Protein AF-A0AA36NJI7-F1 (afdb_monomer)

Organism: NCBI:txid2562239

pLDDT: mean 79.52, std 22.09, range [22.22, 98.19]

Radius of gyration: 30.0 Å; Cα contacts (8 Å, |Δi|>4): 253; chains: 1; bounding box: 100×66×90 Å

Nearest PDB structures (foldseek):
  9dze-assembly1_S  TM=1.677E-01  e=3.297E+00  synthetic construct

Structure (mmCIF, N/CA/C/O backbone):
data_AF-A0AA36NJI7-F1
#
_entry.id   AF-A0AA36NJI7-F1
#
loop_
_atom_site.group_PDB
_atom_site.id
_atom_site.type_symbol
_atom_site.label_atom_id
_atom_site.label_alt_id
_atom_site.label_comp_id
_atom_site.label_asym_id
_atom_site.label_entity_id
_atom_site.label_seq_id
_atom_site.pdbx_PDB_ins_code
_atom_site.Cartn_x
_atom_site.Cartn_y
_atom_site.Cartn_z
_atom_site.occupancy
_atom_site.B_iso_or_equiv
_atom_site.auth_seq_id
_atom_site.auth_comp_id
_atom_site.auth_asym_id
_atom_site.auth_atom_id
_atom_site.pdbx_PDB_model_num
ATOM 1 N N . MET A 1 1 ? 51.406 28.006 15.438 1.00 31.41 1 MET A N 1
ATOM 2 C CA . MET A 1 1 ? 51.432 27.049 14.314 1.00 31.41 1 MET A CA 1
ATOM 3 C C . MET A 1 1 ? 49.976 26.749 13.996 1.00 31.41 1 MET A C 1
ATOM 5 O O . MET A 1 1 ? 49.394 25.899 14.639 1.00 31.41 1 MET A O 1
ATOM 9 N N . ALA A 1 2 ? 49.239 27.650 13.351 1.00 23.56 2 ALA A N 1
ATOM 10 C CA . ALA A 1 2 ? 49.427 28.151 11.990 1.00 23.56 2 ALA A CA 1
ATOM 11 C C . ALA A 1 2 ? 49.353 27.015 10.960 1.00 23.56 2 ALA A C 1
ATOM 13 O O . ALA A 1 2 ? 50.202 26.130 10.982 1.00 23.56 2 ALA A O 1
ATOM 14 N N . HIS A 1 3 ? 48.376 27.173 10.066 1.00 25.41 3 HIS A N 1
ATOM 15 C CA . HIS A 1 3 ? 48.171 26.514 8.781 1.00 25.41 3 HIS A CA 1
ATOM 16 C C . HIS A 1 3 ? 47.470 25.145 8.730 1.00 25.41 3 HIS A C 1
ATOM 18 O O . HIS A 1 3 ? 47.933 24.148 9.268 1.00 25.41 3 HIS A O 1
ATOM 24 N N . ASP A 1 4 ? 46.406 25.162 7.920 1.00 29.98 4 ASP A N 1
ATOM 25 C CA . ASP A 1 4 ? 46.051 24.149 6.920 1.00 29.98 4 ASP A CA 1
ATOM 26 C C . ASP A 1 4 ? 45.056 23.039 7.281 1.00 29.98 4 ASP A C 1
ATOM 28 O O . ASP A 1 4 ? 45.405 21.875 7.431 1.00 29.98 4 ASP A O 1
ATOM 32 N N . MET A 1 5 ? 43.768 23.399 7.280 1.00 25.72 5 MET A N 1
ATOM 33 C CA . MET A 1 5 ? 42.666 22.499 6.894 1.00 25.72 5 MET A CA 1
ATOM 34 C C . MET A 1 5 ? 41.644 23.257 6.019 1.00 25.72 5 MET A C 1
ATOM 36 O O . MET A 1 5 ? 40.441 23.046 6.116 1.00 25.72 5 MET A O 1
ATOM 40 N N . ASP A 1 6 ? 42.133 24.161 5.160 1.00 27.50 6 ASP A N 1
ATOM 41 C CA . ASP A 1 6 ? 41.323 24.964 4.223 1.00 27.50 6 ASP A CA 1
ATOM 42 C C . ASP A 1 6 ? 41.453 24.451 2.771 1.00 27.50 6 ASP A C 1
ATOM 44 O O . ASP A 1 6 ? 41.375 25.191 1.792 1.00 27.50 6 ASP A O 1
ATOM 48 N N . SER A 1 7 ? 41.693 23.145 2.613 1.00 31.86 7 SER A N 1
ATOM 49 C CA . SER A 1 7 ? 41.963 22.527 1.313 1.00 31.86 7 SER A CA 1
ATOM 50 C C . SER A 1 7 ? 41.387 21.115 1.227 1.00 31.86 7 SER A C 1
ATOM 52 O O . SER A 1 7 ? 42.118 20.133 1.291 1.00 31.86 7 SER A O 1
ATOM 54 N N . LEU A 1 8 ? 40.056 21.002 1.117 1.00 25.23 8 LEU A N 1
ATOM 55 C CA . LEU A 1 8 ? 39.406 19.782 0.597 1.00 25.23 8 LEU A CA 1
ATOM 56 C C . LEU A 1 8 ? 37.961 19.973 0.098 1.00 25.23 8 LEU A C 1
ATOM 58 O O . LEU A 1 8 ? 37.198 19.018 0.010 1.00 25.23 8 LEU A O 1
ATOM 62 N N . MET A 1 9 ? 37.580 21.197 -0.285 1.00 26.38 9 MET A N 1
ATOM 63 C CA . MET A 1 9 ? 36.267 21.493 -0.883 1.00 26.38 9 MET A CA 1
ATOM 64 C C . MET A 1 9 ? 36.414 22.441 -2.084 1.00 26.38 9 MET A C 1
ATOM 66 O O . MET A 1 9 ? 36.103 23.625 -2.000 1.00 26.38 9 MET A O 1
ATOM 70 N N . LYS A 1 10 ? 36.952 21.915 -3.191 1.00 26.03 10 LYS A N 1
ATOM 71 C CA . LYS A 1 10 ? 36.957 22.446 -4.577 1.00 26.03 10 LYS A CA 1
ATOM 72 C C . LYS A 1 10 ? 37.533 21.296 -5.420 1.00 26.03 10 LYS A C 1
ATOM 74 O O . LYS A 1 10 ? 38.710 21.001 -5.288 1.00 26.03 10 LYS A O 1
ATOM 79 N N . SER A 1 11 ? 36.816 20.546 -6.253 1.00 25.45 11 SER A N 1
ATOM 80 C CA . SER A 1 11 ? 35.931 20.935 -7.362 1.00 25.45 11 SER A CA 1
ATOM 81 C C . SER A 1 11 ? 35.133 19.674 -7.836 1.00 25.45 11 SER A C 1
ATOM 83 O O . SER A 1 11 ? 35.032 18.732 -7.058 1.00 25.45 11 SER A O 1
ATOM 85 N N . PRO A 1 12 ? 34.534 19.593 -9.044 1.00 29.73 12 PRO A N 1
ATOM 86 C CA . PRO A 1 12 ? 33.097 19.762 -9.250 1.00 29.73 12 PRO A CA 1
ATOM 87 C C . PRO A 1 12 ? 32.407 18.567 -9.951 1.00 29.73 12 PRO A C 1
ATOM 89 O O . PRO A 1 12 ? 33.035 17.771 -10.636 1.00 29.73 12 PRO A O 1
ATOM 92 N N . GLY A 1 13 ? 31.075 18.554 -9.896 1.00 28.52 13 GLY A N 1
ATOM 93 C CA . GLY A 1 13 ? 30.252 18.043 -10.995 1.00 28.52 13 GLY A CA 1
ATOM 94 C C . GLY A 1 13 ? 29.982 16.541 -11.022 1.00 28.52 13 GLY A C 1
ATOM 95 O O . GLY A 1 13 ? 30.693 15.790 -11.673 1.00 28.52 13 GLY A O 1
ATOM 96 N N . LEU A 1 14 ? 28.844 16.145 -10.457 1.00 22.22 14 LEU A N 1
ATOM 97 C CA . LEU A 1 14 ? 27.982 15.132 -11.065 1.00 22.22 14 LEU A CA 1
ATOM 98 C C . LEU A 1 14 ? 26.569 15.343 -10.519 1.00 22.22 14 LEU A C 1
ATOM 100 O O . LEU A 1 14 ? 26.192 14.857 -9.458 1.00 22.22 14 LEU A O 1
ATOM 104 N N . THR A 1 15 ? 25.802 16.176 -11.219 1.00 26.05 15 THR A N 1
ATOM 105 C CA . THR A 1 15 ? 24.349 16.226 -11.065 1.00 26.05 15 THR A CA 1
ATOM 106 C C . THR A 1 15 ? 23.778 14.973 -11.715 1.00 26.05 15 THR A C 1
ATOM 108 O O . THR A 1 15 ? 23.329 15.024 -12.860 1.00 26.05 15 THR A O 1
ATOM 111 N N . ASP A 1 16 ? 23.806 13.853 -11.001 1.00 24.25 16 ASP A N 1
ATOM 112 C CA . ASP A 1 16 ? 22.863 12.782 -11.279 1.00 24.25 16 ASP A CA 1
ATOM 113 C C . ASP A 1 16 ? 21.522 13.211 -10.693 1.00 24.25 16 ASP A C 1
ATOM 115 O O . ASP A 1 16 ? 21.298 13.249 -9.484 1.00 24.25 16 ASP A O 1
ATOM 119 N N . LEU A 1 17 ? 20.645 13.634 -11.603 1.00 24.45 17 LEU A N 1
ATOM 120 C CA . LEU A 1 17 ? 19.210 13.707 -11.391 1.00 24.45 17 LEU A CA 1
ATOM 121 C C . LEU A 1 17 ? 18.738 12.304 -11.002 1.00 24.45 17 LEU A C 1
ATOM 123 O O . LEU A 1 17 ? 18.356 11.505 -11.856 1.00 24.45 17 LEU A O 1
ATOM 127 N N . GLU A 1 18 ? 18.780 12.019 -9.704 1.00 23.47 18 GLU A N 1
ATOM 128 C CA . GLU A 1 18 ? 18.154 10.857 -9.091 1.00 23.47 18 GLU A CA 1
ATOM 129 C C . GLU A 1 18 ? 16.632 11.017 -9.239 1.00 23.47 18 GLU A C 1
ATOM 131 O O . GLU A 1 18 ? 15.916 11.585 -8.412 1.00 23.47 18 GLU A O 1
ATOM 136 N N . LEU A 1 19 ? 16.138 10.605 -10.405 1.00 24.23 19 LEU A N 1
ATOM 137 C CA . LEU A 1 19 ? 14.724 10.462 -10.693 1.00 24.23 19 LEU A CA 1
ATOM 138 C C . LEU A 1 19 ? 14.222 9.269 -9.884 1.00 24.23 19 LEU A C 1
ATOM 140 O O . LEU A 1 19 ? 14.339 8.125 -10.320 1.00 24.23 19 LEU A O 1
ATOM 144 N N . SER A 1 20 ? 13.626 9.551 -8.723 1.00 25.69 20 SER A N 1
ATOM 145 C CA . SER A 1 20 ? 12.708 8.611 -8.071 1.00 25.69 20 SER A CA 1
ATOM 146 C C . SER A 1 20 ? 11.746 8.065 -9.138 1.00 25.69 20 SER A C 1
ATOM 148 O O . SER A 1 20 ? 11.206 8.871 -9.910 1.00 25.69 20 SER A O 1
ATOM 150 N N . PRO A 1 21 ? 11.548 6.737 -9.253 1.00 27.42 21 PRO A N 1
ATOM 151 C CA . PRO A 1 21 ? 10.733 6.173 -10.317 1.00 27.42 21 PRO A CA 1
ATOM 152 C C . PRO A 1 21 ? 9.313 6.746 -10.205 1.00 27.42 21 PRO A C 1
ATOM 154 O O . PRO A 1 21 ? 8.655 6.546 -9.182 1.00 27.42 21 PRO A O 1
ATOM 157 N N . PRO A 1 22 ? 8.822 7.489 -11.213 1.00 32.19 22 PRO A N 1
ATOM 158 C CA . PRO A 1 22 ? 7.477 8.028 -11.163 1.00 32.19 22 PRO A CA 1
ATOM 159 C C . PRO A 1 22 ? 6.495 6.858 -11.154 1.00 32.19 22 PRO A C 1
ATOM 161 O O . PRO A 1 22 ? 6.602 5.938 -11.970 1.00 32.19 22 PRO A O 1
ATOM 164 N N . THR A 1 23 ? 5.544 6.910 -10.223 1.00 48.56 23 THR A N 1
ATOM 165 C CA . THR A 1 23 ? 4.398 6.008 -10.128 1.00 48.56 23 THR A CA 1
ATOM 166 C C . THR A 1 23 ? 3.838 5.779 -11.533 1.00 48.56 23 THR A C 1
ATOM 168 O O . THR A 1 23 ? 3.562 6.756 -12.223 1.00 48.56 23 THR A O 1
ATOM 171 N N . LEU A 1 24 ? 3.751 4.535 -12.018 1.00 49.56 24 LEU A N 1
ATOM 172 C CA . LEU A 1 24 ? 3.490 4.257 -13.444 1.00 49.56 24 LEU A CA 1
ATOM 173 C C . LEU A 1 24 ? 2.190 4.902 -13.949 1.00 49.56 24 LEU A C 1
ATOM 175 O O . LEU A 1 24 ? 2.152 5.367 -15.082 1.00 49.56 24 LEU A O 1
ATOM 179 N N . LEU A 1 25 ? 1.165 5.037 -13.100 1.00 51.81 25 LEU A N 1
ATOM 180 C CA . LEU A 1 25 ? -0.048 5.788 -13.442 1.00 51.81 25 LEU A CA 1
ATOM 181 C C . LEU A 1 25 ? 0.218 7.294 -13.608 1.00 51.81 25 LEU A C 1
ATOM 183 O O . LEU A 1 25 ? -0.287 7.910 -14.540 1.00 51.81 25 LEU A O 1
ATOM 187 N N . ALA A 1 26 ? 1.083 7.893 -12.789 1.00 47.88 26 ALA A N 1
ATOM 188 C CA . ALA A 1 26 ? 1.493 9.292 -12.933 1.00 47.88 26 ALA A CA 1
ATOM 189 C C . ALA A 1 26 ? 2.511 9.518 -14.072 1.00 47.88 26 ALA A C 1
ATOM 191 O O . ALA A 1 26 ? 2.515 10.583 -14.689 1.00 47.88 26 ALA A O 1
ATOM 192 N N . SER A 1 27 ? 3.362 8.530 -14.379 1.00 47.31 27 SER A N 1
ATOM 193 C CA . SER A 1 27 ? 4.351 8.594 -15.468 1.00 47.31 27 SER A CA 1
ATOM 194 C C . SER A 1 27 ? 3.730 8.437 -16.857 1.00 47.31 27 SER A C 1
ATOM 196 O O . SER A 1 27 ? 4.340 8.826 -17.854 1.00 47.31 27 SER A O 1
ATOM 198 N N . LEU A 1 28 ? 2.496 7.930 -16.913 1.00 45.25 28 LEU A N 1
ATOM 199 C CA . LEU A 1 28 ? 1.668 7.894 -18.109 1.00 45.25 28 LEU A CA 1
ATOM 200 C C . LEU A 1 28 ? 1.184 9.289 -18.536 1.00 45.25 28 LEU A C 1
ATOM 202 O O . LEU A 1 28 ? 0.783 9.430 -19.686 1.00 45.25 28 LEU A O 1
ATOM 206 N N . SER A 1 29 ? 1.222 10.319 -17.683 1.00 42.16 29 SER A N 1
ATOM 207 C CA . SER A 1 29 ? 0.813 11.673 -18.080 1.00 42.16 29 SER A CA 1
ATOM 208 C C . SER A 1 29 ? 1.832 12.291 -19.056 1.00 42.16 29 SER A C 1
ATOM 210 O O . SER A 1 29 ? 3.028 12.340 -18.735 1.00 42.16 29 SER A O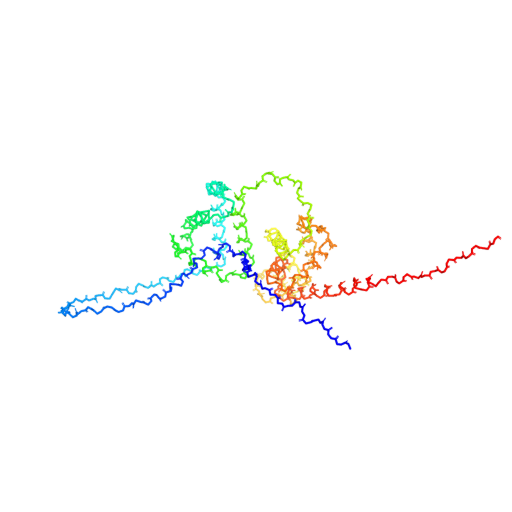 1
ATOM 212 N N . PRO A 1 30 ? 1.421 12.774 -20.247 1.00 39.28 30 PRO A N 1
ATOM 213 C CA . PRO A 1 30 ? 2.341 13.449 -21.149 1.00 39.28 30 PRO A CA 1
ATOM 214 C C . PRO A 1 30 ? 2.888 14.700 -20.459 1.00 39.28 30 PRO A C 1
ATOM 216 O O . PRO A 1 30 ? 2.147 15.610 -20.087 1.00 39.28 30 PRO A O 1
ATOM 219 N N . LYS A 1 31 ? 4.216 14.763 -20.287 1.00 41.84 31 LYS A N 1
ATOM 220 C CA . LYS A 1 31 ? 4.895 15.987 -19.851 1.00 41.84 31 LYS A CA 1
ATOM 221 C C . LYS A 1 31 ? 4.532 17.076 -20.850 1.00 41.84 31 LYS A C 1
ATOM 223 O O . LYS A 1 31 ? 5.016 17.051 -21.980 1.00 41.84 31 LYS A O 1
ATOM 228 N N . SER A 1 32 ? 3.660 17.993 -20.434 1.00 41.59 32 SER A N 1
ATOM 229 C CA . SER A 1 32 ? 3.206 19.109 -21.252 1.00 41.59 32 SER A CA 1
ATOM 230 C C . SER A 1 32 ? 4.438 19.826 -21.804 1.00 41.59 32 SER A C 1
ATOM 232 O O . SER A 1 32 ? 5.229 20.416 -21.062 1.00 41.59 32 SER A O 1
ATOM 234 N N . SER A 1 33 ? 4.672 19.655 -23.106 1.00 36.94 33 SER A N 1
ATOM 235 C CA . SER A 1 33 ? 5.799 20.249 -23.807 1.00 36.94 33 SER A CA 1
ATOM 236 C C . SER A 1 33 ? 5.590 21.756 -23.757 1.00 36.94 33 SER A C 1
ATOM 238 O O . SER A 1 33 ? 4.755 22.296 -24.483 1.00 36.94 33 SER A O 1
ATOM 240 N N . LYS A 1 34 ? 6.311 22.441 -22.861 1.00 41.31 34 LYS A N 1
ATOM 241 C CA . LYS A 1 34 ? 6.458 23.897 -22.904 1.00 41.31 34 LYS A CA 1
ATOM 242 C C . LYS A 1 34 ? 7.075 24.231 -24.261 1.00 41.31 34 LYS A C 1
ATOM 244 O O . LYS A 1 34 ? 8.295 24.211 -24.412 1.00 41.31 34 LYS A O 1
ATOM 249 N N . ARG A 1 35 ? 6.228 24.494 -25.260 1.00 37.59 35 ARG A N 1
ATOM 250 C CA . ARG A 1 35 ? 6.638 25.074 -26.537 1.00 37.59 35 ARG A CA 1
ATOM 251 C C . ARG A 1 35 ? 7.360 26.376 -26.214 1.00 37.59 35 ARG A C 1
ATOM 253 O O . ARG A 1 35 ? 6.753 27.332 -25.739 1.00 37.59 35 ARG A O 1
ATOM 260 N N . ALA A 1 36 ? 8.669 26.376 -26.436 1.00 40.06 36 ALA A N 1
ATOM 261 C CA . ALA A 1 36 ? 9.466 27.584 -26.455 1.00 40.06 36 ALA A CA 1
ATOM 262 C C . ALA A 1 36 ? 8.854 28.531 -27.494 1.00 40.06 36 ALA A C 1
ATOM 264 O O . ALA A 1 36 ? 8.710 28.171 -28.664 1.00 40.06 36 ALA A O 1
ATOM 265 N N . ALA A 1 37 ? 8.454 29.720 -27.047 1.00 41.88 37 ALA A N 1
ATOM 266 C CA . ALA A 1 37 ? 7.998 30.796 -27.908 1.00 41.88 37 ALA A CA 1
ATOM 267 C C . ALA A 1 37 ? 9.1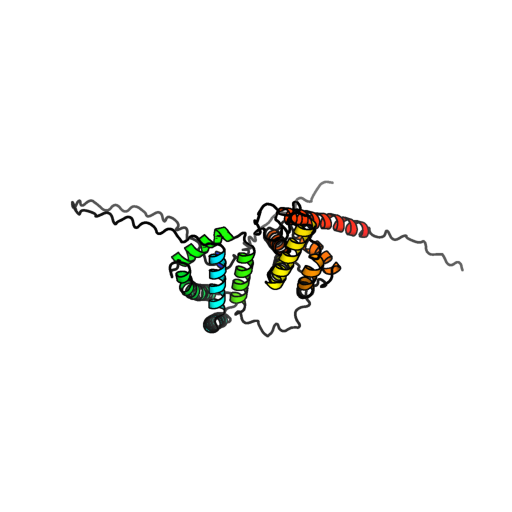54 31.208 -28.834 1.00 41.88 37 ALA A C 1
ATOM 269 O O . ALA A 1 37 ? 10.057 31.952 -28.450 1.00 41.88 37 ALA A O 1
ATOM 270 N N . GLY A 1 38 ? 9.150 30.665 -30.051 1.00 38.72 38 GLY A N 1
ATOM 271 C CA . GLY A 1 38 ? 10.027 31.083 -31.132 1.00 38.72 38 GLY A CA 1
ATOM 272 C C . GLY A 1 38 ? 9.663 32.500 -31.557 1.00 38.72 38 GLY A C 1
ATOM 273 O O . GLY A 1 38 ? 8.555 32.762 -32.017 1.00 38.72 38 GLY A O 1
ATOM 274 N N . LYS A 1 39 ? 10.614 33.414 -31.382 1.00 52.72 39 LYS A N 1
ATOM 275 C CA . LYS A 1 39 ? 10.568 34.804 -31.829 1.00 52.72 39 LYS A CA 1
ATOM 276 C C . LYS A 1 39 ? 10.572 34.840 -33.362 1.00 52.72 39 LYS A C 1
ATOM 278 O O . LYS A 1 39 ? 11.632 34.775 -33.980 1.00 52.72 39 LYS A O 1
ATOM 283 N N . ILE A 1 40 ? 9.388 34.901 -33.969 1.00 46.03 40 ILE A N 1
ATOM 284 C CA . ILE A 1 40 ? 9.227 35.074 -35.416 1.00 46.03 40 ILE A CA 1
ATOM 285 C C . ILE A 1 40 ? 9.598 36.517 -35.768 1.00 46.03 40 ILE A C 1
ATOM 287 O O . ILE A 1 40 ? 9.067 37.475 -35.208 1.00 46.03 40 ILE A O 1
ATOM 291 N N . ARG A 1 41 ? 10.570 36.652 -36.674 1.00 51.75 41 ARG A N 1
ATOM 292 C CA . ARG A 1 41 ? 10.976 37.918 -37.280 1.00 51.75 41 ARG A CA 1
ATOM 293 C C . ARG A 1 41 ? 9.868 38.425 -38.199 1.00 51.75 41 ARG A C 1
ATOM 295 O O . ARG A 1 41 ? 9.367 37.695 -39.046 1.00 51.75 41 ARG A O 1
ATOM 302 N N . SER A 1 42 ? 9.557 39.698 -38.016 1.00 47.97 42 SER A N 1
ATOM 303 C CA . SER A 1 42 ? 8.725 40.550 -38.852 1.00 47.97 42 SER A CA 1
ATOM 304 C C . SER A 1 42 ? 9.228 40.599 -40.296 1.00 47.97 42 SER A C 1
ATOM 306 O O . SER A 1 42 ? 10.345 41.055 -40.545 1.00 47.97 42 SER A O 1
ATOM 308 N N . ALA A 1 43 ? 8.379 40.184 -41.233 1.00 45.41 43 ALA A N 1
ATOM 309 C CA . ALA A 1 43 ? 8.464 40.557 -42.637 1.00 45.41 43 ALA A CA 1
ATOM 310 C C . ALA A 1 43 ? 7.161 41.267 -43.010 1.00 45.41 43 ALA A C 1
ATOM 312 O O . ALA A 1 43 ? 6.072 40.710 -42.886 1.00 45.41 43 ALA A O 1
ATOM 313 N N . SER A 1 44 ? 7.309 42.528 -43.393 1.00 57.72 44 SER A N 1
ATOM 314 C CA . SER A 1 44 ? 6.268 43.418 -43.880 1.00 57.72 44 SER A CA 1
ATOM 315 C C . SER A 1 44 ? 5.690 42.876 -45.186 1.00 57.72 44 SER A C 1
ATOM 317 O O . SER A 1 44 ? 6.427 42.740 -46.161 1.00 57.72 44 SER A O 1
ATOM 319 N N . ILE A 1 45 ? 4.388 42.595 -45.217 1.00 50.38 45 ILE A N 1
ATOM 320 C CA . ILE A 1 45 ? 3.635 42.392 -46.456 1.00 50.38 45 ILE A CA 1
ATOM 321 C C . ILE A 1 45 ? 2.434 43.332 -46.422 1.00 50.38 45 ILE A C 1
ATOM 323 O O . ILE A 1 45 ? 1.670 43.379 -45.461 1.00 50.38 45 ILE A O 1
ATOM 327 N N . SER A 1 46 ? 2.381 44.131 -47.477 1.00 56.28 46 SER A N 1
ATOM 328 C CA . SER A 1 46 ? 1.436 45.185 -47.795 1.00 56.28 46 SER A CA 1
ATOM 329 C C . SER A 1 46 ? 0.005 44.676 -47.947 1.00 56.28 46 SER A C 1
ATOM 331 O O . SER A 1 46 ? -0.252 43.758 -48.720 1.00 56.28 46 SER A O 1
ATOM 333 N N . ASP A 1 47 ? -0.896 45.338 -47.231 1.00 48.78 47 ASP A N 1
ATOM 334 C CA . ASP A 1 47 ? -2.017 46.110 -47.777 1.00 48.78 47 ASP A CA 1
ATOM 335 C C . ASP A 1 47 ? -2.730 45.538 -49.019 1.00 48.78 47 ASP A C 1
ATOM 337 O O . ASP A 1 47 ? -2.280 45.700 -50.154 1.00 48.78 47 ASP A O 1
ATOM 341 N N . SER A 1 48 ? -3.892 44.921 -48.794 1.00 54.59 48 SER A N 1
ATOM 342 C CA . SER A 1 48 ? -5.037 44.934 -49.715 1.00 54.59 48 SER A CA 1
ATOM 343 C C . SER A 1 48 ? -6.306 44.548 -48.950 1.00 54.59 48 SER A C 1
ATOM 345 O O . SER A 1 48 ? -6.525 43.389 -48.605 1.00 54.59 48 SER A O 1
ATOM 347 N N . CYS A 1 49 ? -7.107 45.572 -48.653 1.00 46.75 49 CYS A N 1
ATOM 348 C CA . CYS A 1 49 ? -8.461 45.499 -48.116 1.00 46.75 49 CYS A CA 1
ATOM 349 C C . CYS A 1 49 ? -9.425 44.858 -49.123 1.00 46.75 49 CYS A C 1
ATOM 351 O O . CYS A 1 49 ? -9.692 45.442 -50.169 1.00 46.75 49 CYS A O 1
ATOM 353 N N . GLU A 1 50 ? -10.037 43.739 -48.741 1.00 59.38 50 GLU A N 1
ATOM 354 C CA . GLU A 1 50 ? -11.289 43.236 -49.315 1.00 59.38 50 GLU A CA 1
ATOM 355 C C . GLU A 1 50 ? -12.335 43.163 -48.181 1.00 59.38 50 GLU A C 1
ATOM 357 O O . GLU A 1 50 ? -12.064 42.561 -47.136 1.00 59.38 50 GLU A O 1
ATOM 362 N N . PRO A 1 51 ? -13.520 43.788 -48.324 1.00 59.28 51 PRO A N 1
ATOM 363 C CA . PRO A 1 51 ? -14.548 43.804 -47.290 1.00 59.28 51 PRO A CA 1
ATOM 364 C C . PRO A 1 51 ? -15.375 42.512 -47.340 1.00 59.28 51 PRO A C 1
ATOM 366 O O . PRO A 1 51 ? -16.425 42.445 -47.978 1.00 59.28 51 PRO A O 1
ATOM 369 N N . PHE A 1 52 ? -14.916 41.470 -46.646 1.00 47.66 52 PHE A N 1
ATOM 370 C CA . PHE A 1 52 ? -15.676 40.227 -46.505 1.00 47.66 52 PHE A CA 1
ATOM 371 C C . PHE A 1 52 ? -16.747 40.382 -45.413 1.00 47.66 52 PHE A C 1
ATOM 373 O O . PHE A 1 52 ? -16.511 40.163 -44.228 1.00 47.66 52 PHE A O 1
ATOM 380 N N . SER A 1 53 ? -17.949 40.794 -45.821 1.00 62.66 53 SER A N 1
ATOM 381 C CA . SER A 1 53 ? -19.159 40.785 -44.988 1.00 62.66 53 SER A CA 1
ATOM 382 C C . SER A 1 53 ? -19.736 39.364 -44.942 1.00 62.66 53 SER A C 1
ATOM 384 O O . SER A 1 53 ? -20.740 39.051 -45.577 1.00 62.66 53 SER A O 1
ATOM 386 N N . GLY A 1 54 ? -19.044 38.473 -44.233 1.00 57.97 54 GLY A N 1
ATOM 387 C CA . GLY A 1 54 ? -19.530 37.142 -43.885 1.00 57.97 54 GLY A CA 1
ATOM 388 C C . GLY A 1 54 ? -19.966 37.142 -42.428 1.00 57.97 54 GLY A C 1
ATOM 389 O O . GLY A 1 54 ? -19.171 37.461 -41.551 1.00 57.97 54 GLY A O 1
ATOM 390 N N . LYS A 1 55 ? -21.233 36.821 -42.163 1.00 59.16 55 LYS A N 1
ATOM 391 C CA . LYS A 1 55 ? -21.740 36.580 -40.810 1.00 59.16 55 LYS A CA 1
ATOM 392 C C . LYS A 1 55 ? -21.015 35.355 -40.242 1.00 59.16 55 LYS A C 1
ATOM 394 O O . LYS A 1 55 ? -21.395 34.230 -40.546 1.00 59.16 55 LYS A O 1
ATOM 399 N N . GLU A 1 56 ? -19.951 35.587 -39.478 1.00 60.59 56 GLU A N 1
ATOM 400 C CA . GLU A 1 56 ? -19.329 34.589 -38.609 1.00 60.59 56 GLU A CA 1
ATOM 401 C C . GLU A 1 56 ? -20.362 34.206 -37.541 1.00 60.59 56 GLU A C 1
ATOM 403 O O . GLU A 1 56 ? -20.530 34.883 -36.526 1.00 60.59 56 GLU A O 1
ATOM 408 N N . GLU A 1 57 ? -21.126 33.147 -37.815 1.00 66.50 57 GLU A N 1
ATOM 409 C CA . GLU A 1 57 ? -21.815 32.390 -36.777 1.00 66.50 57 GLU A CA 1
ATOM 410 C C . GLU A 1 57 ? -20.738 31.859 -35.831 1.00 66.50 57 GLU A C 1
ATOM 412 O O . GLU A 1 57 ? -20.003 30.926 -36.152 1.00 66.50 57 GLU A O 1
ATOM 417 N N . LEU A 1 58 ? -20.602 32.533 -34.688 1.00 62.19 58 LEU A N 1
ATOM 418 C CA . LEU A 1 58 ? -19.800 32.083 -33.560 1.00 62.19 58 LEU A CA 1
ATOM 419 C C . LEU A 1 58 ? -20.191 30.631 -33.258 1.00 62.19 58 LEU A C 1
ATOM 421 O O . LEU A 1 58 ? -21.357 30.395 -32.930 1.00 62.19 58 LEU A O 1
ATOM 425 N N . PRO A 1 59 ? -19.265 29.664 -33.398 1.00 66.00 59 PRO A N 1
ATOM 426 C CA . PRO A 1 59 ? -19.569 28.280 -33.102 1.00 66.00 59 PRO A CA 1
ATOM 427 C C . PRO A 1 59 ? -19.990 28.184 -31.641 1.00 66.00 59 PRO A C 1
ATOM 429 O O . PRO A 1 59 ? -19.301 28.677 -30.743 1.00 66.00 59 PRO A O 1
ATOM 432 N N . ASP A 1 60 ? -21.162 27.584 -31.471 1.00 66.62 60 ASP A N 1
ATOM 433 C CA . ASP A 1 60 ? -21.805 27.225 -30.219 1.00 66.62 60 ASP A CA 1
ATOM 434 C C . ASP A 1 60 ? -20.753 26.773 -29.197 1.00 66.62 60 ASP A C 1
ATOM 436 O O . ASP A 1 60 ? -19.935 25.887 -29.477 1.00 66.62 60 ASP A O 1
ATOM 440 N N . ILE A 1 61 ? -20.714 27.448 -28.045 1.00 69.12 61 ILE A N 1
ATOM 441 C CA . ILE A 1 61 ? -19.793 27.144 -26.950 1.00 69.12 61 ILE A CA 1
ATOM 442 C C . ILE A 1 61 ? -20.247 25.793 -26.411 1.00 69.12 61 ILE A C 1
ATOM 444 O O . ILE A 1 61 ? -21.090 25.734 -25.521 1.00 69.12 61 ILE A O 1
ATOM 448 N N . GLN A 1 62 ? -19.720 24.714 -26.995 1.00 64.62 62 GLN A N 1
ATOM 449 C CA . GLN A 1 62 ? -19.963 23.356 -26.535 1.00 64.62 62 GLN A CA 1
ATOM 450 C C . GLN A 1 62 ? -19.617 23.319 -25.053 1.00 64.62 62 GLN A C 1
ATOM 452 O O . GLN A 1 62 ? -18.456 23.505 -24.669 1.00 64.62 62 GLN A O 1
ATOM 457 N N . GLU A 1 63 ? -20.658 23.168 -24.234 1.00 70.38 63 GLU A N 1
ATOM 458 C CA . GLU A 1 63 ? -20.546 22.988 -22.800 1.00 70.38 63 GLU A CA 1
ATOM 459 C C . GLU A 1 63 ? -19.534 21.875 -22.576 1.00 70.38 63 GLU A C 1
ATOM 461 O O . GLU A 1 63 ? -19.732 20.723 -22.956 1.00 70.38 63 GLU A O 1
ATOM 466 N N . LYS A 1 64 ? -18.376 22.272 -22.054 1.00 71.44 64 LYS A N 1
ATOM 467 C CA . LYS A 1 64 ? -17.273 21.383 -21.741 1.00 71.44 64 LYS A CA 1
ATOM 468 C C . LYS A 1 64 ? -17.796 20.385 -20.718 1.00 71.44 64 LYS A C 1
ATOM 470 O O . LYS A 1 64 ? -17.877 20.735 -19.541 1.00 71.44 64 LYS A O 1
ATOM 475 N N . GLU A 1 65 ? -18.171 19.195 -21.187 1.00 74.62 65 GLU A N 1
ATOM 476 C CA . GLU A 1 65 ? -18.678 18.116 -20.345 1.00 74.62 65 GLU A CA 1
ATOM 477 C C . GLU A 1 65 ? -17.739 17.960 -19.150 1.00 74.62 65 GLU A C 1
ATOM 479 O O . GLU A 1 65 ? -16.525 17.759 -19.291 1.00 74.62 65 GLU A O 1
ATOM 484 N N . ALA A 1 66 ? -18.291 18.189 -17.959 1.00 79.50 66 ALA A N 1
ATOM 485 C CA . ALA A 1 66 ? -17.539 18.054 -16.731 1.00 79.50 66 ALA A CA 1
ATOM 486 C C . ALA A 1 66 ? -17.068 16.601 -16.639 1.00 79.50 66 ALA A C 1
ATOM 488 O O . ALA A 1 66 ? -17.855 15.675 -16.829 1.00 79.50 66 ALA A O 1
ATOM 489 N N . ALA A 1 67 ? -15.770 16.409 -16.390 1.00 78.19 67 ALA A N 1
ATOM 490 C CA . ALA A 1 67 ? -15.223 15.072 -16.223 1.00 78.19 67 ALA A CA 1
ATOM 491 C C . ALA A 1 67 ? -16.007 14.339 -15.115 1.00 78.19 67 ALA A C 1
ATOM 493 O O . ALA A 1 67 ? -16.305 14.972 -14.098 1.00 78.19 67 ALA A O 1
ATOM 494 N N . PRO A 1 68 ? -16.322 13.044 -15.288 1.00 89.19 68 PRO A N 1
ATOM 495 C CA . PRO A 1 68 ? -17.044 12.281 -14.279 1.00 89.19 68 PRO A CA 1
ATOM 496 C C . PRO A 1 68 ? -16.331 12.351 -12.924 1.00 89.19 68 PRO A C 1
ATOM 498 O O . PRO A 1 68 ? -15.114 12.152 -12.847 1.00 89.19 68 PRO A O 1
ATOM 501 N N . GLU A 1 69 ? -17.082 12.622 -11.856 1.00 93.44 69 GLU A N 1
ATOM 502 C CA . GLU A 1 69 ? -16.574 12.515 -10.488 1.00 93.44 69 GLU A CA 1
ATOM 503 C C . GLU A 1 69 ? -16.459 11.034 -10.112 1.00 93.44 69 GLU A C 1
ATOM 505 O O . GLU A 1 69 ? -17.432 10.283 -10.158 1.00 93.44 69 GLU A O 1
ATOM 510 N N . LEU A 1 70 ? -15.249 10.598 -9.763 1.00 95.75 70 LEU A N 1
ATOM 511 C CA . LEU A 1 70 ? -14.957 9.196 -9.486 1.00 95.75 70 LEU A CA 1
ATOM 512 C C . LEU A 1 70 ? -15.130 8.913 -7.992 1.00 95.75 70 LEU A C 1
ATOM 514 O O . LEU A 1 70 ? -14.293 9.324 -7.186 1.00 95.75 70 LEU A O 1
ATOM 518 N N . THR A 1 71 ? -16.182 8.184 -7.613 1.00 96.81 71 THR A N 1
ATOM 519 C CA . THR A 1 71 ? -16.363 7.751 -6.218 1.00 96.81 71 THR A CA 1
ATOM 520 C C . THR A 1 71 ? -15.274 6.751 -5.803 1.00 96.81 71 THR A C 1
ATOM 522 O O . THR A 1 71 ? -14.659 6.105 -6.653 1.00 96.81 71 THR A O 1
ATOM 525 N N . LYS A 1 72 ? -15.041 6.553 -4.494 1.00 94.88 72 LYS A N 1
ATOM 526 C CA . LYS A 1 72 ? -14.065 5.548 -4.011 1.00 94.88 72 LYS A CA 1
ATOM 527 C C . LYS A 1 72 ? -14.370 4.147 -4.551 1.00 94.88 72 LYS A C 1
ATOM 529 O O . LYS A 1 72 ? -13.458 3.414 -4.937 1.00 94.88 72 LYS A O 1
ATOM 534 N N . THR A 1 73 ? -15.647 3.770 -4.558 1.00 95.94 73 THR A N 1
ATOM 535 C CA . THR A 1 73 ? -16.099 2.464 -5.046 1.00 95.94 73 THR A CA 1
ATOM 536 C C . THR A 1 73 ? -15.794 2.304 -6.530 1.00 95.94 73 THR A C 1
ATOM 538 O O . THR A 1 73 ? -15.231 1.279 -6.921 1.00 95.94 73 THR A O 1
ATOM 541 N N . ASP A 1 74 ? -16.068 3.337 -7.327 1.00 96.62 74 ASP A N 1
ATOM 542 C CA . ASP A 1 74 ? -15.795 3.329 -8.766 1.00 96.62 74 ASP A CA 1
ATOM 543 C C . ASP A 1 74 ? -14.292 3.330 -9.046 1.00 96.62 74 ASP A C 1
ATOM 545 O O . ASP A 1 74 ? -13.830 2.598 -9.915 1.00 96.62 74 ASP A O 1
ATOM 549 N N . ALA A 1 75 ? -13.499 4.067 -8.264 1.00 96.62 75 ALA A N 1
ATOM 550 C CA . ALA A 1 75 ? -12.044 4.090 -8.378 1.00 96.62 75 ALA A CA 1
ATOM 551 C C . ALA A 1 75 ? -11.427 2.698 -8.155 1.00 96.62 75 ALA A C 1
ATOM 553 O O . ALA A 1 75 ? -10.584 2.252 -8.939 1.00 96.62 75 ALA A O 1
ATOM 554 N N . LEU A 1 76 ? -11.880 1.978 -7.122 1.00 94.94 76 LEU A N 1
ATOM 555 C CA . LEU A 1 76 ? -11.448 0.602 -6.860 1.00 94.94 76 LEU A CA 1
ATOM 556 C C . LEU A 1 76 ? -11.931 -0.372 -7.941 1.00 94.94 76 LEU A C 1
ATOM 558 O O . LEU A 1 76 ? -11.174 -1.250 -8.358 1.00 94.94 76 LEU A O 1
ATOM 562 N N . ALA A 1 77 ? -13.179 -0.238 -8.396 1.00 95.94 77 ALA A N 1
ATOM 563 C CA . ALA A 1 77 ? -13.727 -1.066 -9.466 1.00 95.94 77 ALA A CA 1
ATOM 564 C C . ALA A 1 77 ? -12.969 -0.858 -10.788 1.00 95.94 77 ALA A C 1
ATOM 566 O O . ALA A 1 77 ? -12.605 -1.836 -11.440 1.00 95.94 77 ALA A O 1
ATOM 567 N N . LEU A 1 78 ? -12.627 0.388 -11.120 1.00 97.62 78 LEU A N 1
ATOM 568 C CA . LEU A 1 78 ? -11.830 0.745 -12.288 1.00 97.62 78 LEU A CA 1
ATOM 569 C C . LEU A 1 78 ? -10.414 0.162 -12.212 1.00 97.62 78 LEU A C 1
ATOM 571 O O . LEU A 1 78 ? -9.950 -0.438 -13.180 1.00 97.62 78 LEU A O 1
ATOM 575 N N . GLN A 1 79 ? -9.733 0.256 -11.064 1.00 97.12 79 GLN A N 1
ATOM 576 C CA . GLN A 1 79 ? -8.420 -0.383 -10.888 1.00 97.12 79 GLN A CA 1
ATOM 577 C C . GLN A 1 79 ? -8.487 -1.908 -11.050 1.00 97.12 79 GLN A C 1
ATOM 579 O O . GLN A 1 79 ? -7.620 -2.484 -11.703 1.00 97.12 79 GLN A O 1
ATOM 584 N N . ARG A 1 80 ? -9.527 -2.566 -10.521 1.00 96.19 80 ARG A N 1
ATOM 585 C CA . ARG A 1 80 ? -9.731 -4.015 -10.701 1.00 96.19 80 ARG A CA 1
ATOM 586 C C . ARG A 1 80 ? -9.984 -4.385 -12.162 1.00 96.19 80 ARG A C 1
ATOM 588 O O . ARG A 1 80 ? -9.429 -5.372 -12.633 1.00 96.19 80 ARG A O 1
ATOM 595 N N . ALA A 1 81 ? -10.778 -3.594 -12.883 1.00 97.56 81 ALA A N 1
ATOM 596 C CA . ALA A 1 81 ? -11.034 -3.813 -14.304 1.00 97.56 81 ALA A CA 1
ATOM 597 C C . ALA A 1 81 ? -9.755 -3.639 -15.144 1.00 97.56 81 ALA A C 1
ATOM 599 O O . ALA A 1 81 ? -9.461 -4.467 -16.006 1.00 97.56 81 ALA A O 1
ATOM 600 N N . LEU A 1 82 ? -8.942 -2.619 -14.841 1.00 97.56 82 LEU A N 1
ATOM 601 C CA . LEU A 1 82 ? -7.623 -2.435 -15.453 1.00 97.56 82 LEU A CA 1
ATOM 602 C C . LEU A 1 82 ? -6.678 -3.598 -15.143 1.00 97.56 82 LEU A C 1
ATOM 604 O O . LEU A 1 82 ? -6.013 -4.095 -16.049 1.00 97.56 82 LEU A O 1
ATOM 608 N N . LEU A 1 83 ? -6.627 -4.044 -13.885 1.00 96.25 83 LEU A N 1
ATOM 609 C CA . LEU A 1 83 ? -5.822 -5.193 -13.482 1.00 96.25 83 LEU A CA 1
ATOM 610 C C . LEU A 1 83 ? -6.221 -6.442 -14.274 1.00 96.25 83 LEU A C 1
ATOM 612 O O . LEU A 1 83 ? -5.355 -7.052 -14.890 1.00 96.25 83 LEU A O 1
ATOM 616 N N . ALA A 1 84 ? -7.515 -6.763 -14.344 1.00 96.00 84 ALA A N 1
ATOM 617 C CA . ALA A 1 84 ? -8.017 -7.904 -15.109 1.00 96.00 84 ALA A CA 1
ATOM 618 C C . ALA A 1 84 ? -7.645 -7.819 -16.602 1.00 96.00 84 ALA A C 1
ATOM 620 O O . ALA A 1 84 ? -7.202 -8.807 -17.188 1.00 96.00 84 ALA A O 1
ATOM 621 N N . ALA A 1 85 ? -7.750 -6.630 -17.211 1.00 97.38 85 ALA A N 1
ATOM 622 C CA . ALA A 1 85 ? -7.335 -6.407 -18.597 1.00 97.38 85 ALA A CA 1
ATOM 623 C C . ALA A 1 85 ? -5.821 -6.610 -18.796 1.00 97.38 85 ALA A C 1
ATOM 625 O O . ALA A 1 85 ? -5.387 -7.150 -19.815 1.00 97.38 85 ALA A O 1
ATOM 626 N N . PHE A 1 86 ? -5.001 -6.212 -17.819 1.00 97.12 86 PHE A N 1
ATOM 627 C CA . PHE A 1 86 ? -3.559 -6.448 -17.854 1.00 97.12 86 PHE A CA 1
ATOM 628 C C . PHE A 1 86 ? -3.182 -7.893 -17.528 1.00 97.12 86 PHE A C 1
ATOM 630 O O . PHE A 1 86 ? -2.152 -8.358 -18.001 1.00 97.12 86 PHE A O 1
ATOM 637 N N . GLU A 1 87 ? -3.979 -8.628 -16.761 1.00 95.62 87 GLU A N 1
ATOM 638 C CA . GLU A 1 87 ? -3.764 -10.055 -16.499 1.00 95.62 87 GLU A CA 1
ATOM 639 C C . GLU A 1 87 ? -4.159 -10.943 -17.689 1.00 95.62 87 GLU A C 1
ATOM 641 O O . GLU A 1 87 ? -3.773 -12.115 -17.730 1.00 95.62 87 GLU A O 1
ATOM 646 N N . GLU A 1 88 ? -4.860 -10.407 -18.698 1.00 97.25 88 GLU A N 1
ATOM 647 C CA . GLU A 1 88 ? -5.236 -11.187 -19.874 1.00 97.25 88 GLU A CA 1
ATOM 648 C C . GLU A 1 88 ? -4.017 -11.863 -20.535 1.00 97.25 88 GLU A C 1
ATOM 650 O O . GLU A 1 88 ? -3.024 -11.199 -20.875 1.00 97.25 88 GLU A O 1
ATOM 655 N N . PRO A 1 89 ? -4.104 -13.170 -20.864 1.00 96.19 89 PRO A N 1
ATOM 656 C CA . PRO A 1 89 ? -3.012 -13.884 -21.524 1.00 96.19 89 PRO A CA 1
ATOM 657 C C . PRO A 1 89 ? -2.576 -13.243 -22.846 1.00 96.19 89 PRO A C 1
ATOM 659 O O . PRO A 1 89 ? -1.415 -13.362 -23.247 1.00 96.19 89 PRO A O 1
ATOM 662 N N . SER A 1 90 ? -3.508 -12.581 -23.539 1.00 96.94 90 SER A N 1
ATOM 663 C CA . SER A 1 90 ? -3.267 -11.903 -24.812 1.00 96.94 90 SER A CA 1
ATOM 664 C C . SER A 1 90 ? -2.379 -10.661 -24.637 1.00 96.94 90 SER A C 1
ATOM 666 O O . SER A 1 90 ? -1.419 -10.471 -25.391 1.00 96.94 90 SER A O 1
ATOM 668 N N . PHE A 1 91 ? -2.649 -9.858 -23.605 1.00 97.00 91 PHE A N 1
ATOM 669 C CA . PHE A 1 91 ? -1.864 -8.690 -23.233 1.00 97.00 91 PHE A CA 1
ATOM 670 C C . PHE A 1 91 ? -0.477 -9.099 -22.738 1.00 97.00 91 PHE A C 1
ATOM 672 O O . PHE A 1 91 ? 0.528 -8.631 -23.271 1.00 97.00 91 PHE A O 1
ATOM 679 N N . GLN A 1 92 ? -0.417 -10.039 -21.792 1.00 96.44 92 GLN A N 1
ATOM 680 C CA . GLN A 1 92 ? 0.832 -10.523 -21.199 1.00 96.44 92 GLN A CA 1
ATOM 681 C C . GLN A 1 92 ? 1.779 -11.127 -22.244 1.00 96.44 92 GLN A C 1
ATOM 683 O O . GLN A 1 92 ? 2.994 -10.952 -22.171 1.00 96.44 92 GLN A O 1
ATOM 688 N N . ARG A 1 93 ? 1.234 -11.800 -23.266 1.00 95.38 93 ARG A N 1
ATOM 689 C CA . ARG A 1 93 ? 2.019 -12.289 -24.408 1.00 95.38 93 ARG A CA 1
ATOM 690 C C . ARG A 1 93 ? 2.641 -11.144 -25.206 1.00 95.38 93 ARG A C 1
ATOM 692 O O . ARG A 1 93 ? 3.848 -11.161 -25.412 1.00 95.38 93 ARG A O 1
ATOM 699 N N . ARG A 1 94 ? 1.846 -10.140 -25.592 1.00 96.69 94 ARG A N 1
ATOM 700 C CA . ARG A 1 94 ? 2.327 -8.961 -26.338 1.00 96.69 94 ARG A CA 1
ATOM 701 C C . ARG A 1 94 ? 3.365 -8.165 -25.553 1.00 96.69 94 ARG A C 1
ATOM 703 O O . ARG A 1 94 ? 4.305 -7.636 -26.132 1.00 96.69 94 ARG A O 1
ATOM 710 N N . LEU A 1 95 ? 3.191 -8.083 -24.237 1.00 95.44 95 LEU A N 1
ATOM 711 C CA . LEU A 1 95 ? 4.134 -7.413 -23.355 1.00 95.44 95 LEU A CA 1
ATOM 712 C C . LEU A 1 95 ? 5.486 -8.146 -23.314 1.00 95.44 95 LEU A C 1
ATOM 714 O O . LEU A 1 95 ? 6.525 -7.501 -23.439 1.00 95.44 95 LEU A O 1
ATOM 718 N N . ARG A 1 96 ? 5.479 -9.485 -23.228 1.00 93.75 96 ARG A N 1
ATOM 719 C CA . ARG A 1 96 ? 6.697 -10.310 -23.333 1.00 93.75 96 ARG A CA 1
ATOM 720 C C . ARG A 1 96 ? 7.369 -10.203 -24.701 1.00 93.75 96 ARG A C 1
ATOM 722 O O . ARG A 1 96 ? 8.584 -10.064 -24.761 1.00 93.75 96 ARG A O 1
ATOM 729 N N . GLU A 1 97 ? 6.593 -10.247 -25.783 1.00 93.94 97 GLU A N 1
ATOM 730 C CA . GLU A 1 97 ? 7.101 -10.080 -27.155 1.00 93.94 97 GLU A CA 1
ATOM 731 C C . GLU A 1 97 ? 7.826 -8.736 -27.314 1.00 93.94 97 GLU A C 1
ATOM 733 O O . GLU A 1 97 ? 8.956 -8.699 -27.795 1.00 93.94 97 GLU A O 1
ATOM 738 N N . LEU A 1 98 ? 7.220 -7.650 -26.822 1.00 94.06 98 LEU A N 1
ATOM 739 C CA . LEU A 1 98 ? 7.827 -6.319 -26.825 1.00 94.06 98 LEU A CA 1
ATOM 740 C C . LEU A 1 98 ? 9.119 -6.262 -25.989 1.00 94.06 98 LEU A C 1
ATOM 742 O O . LEU A 1 98 ? 10.082 -5.600 -26.379 1.00 94.06 98 LEU A O 1
ATOM 746 N N . ALA A 1 99 ? 9.146 -6.926 -24.830 1.00 91.62 99 ALA A N 1
ATOM 747 C CA . ALA A 1 99 ? 10.340 -6.996 -23.991 1.00 91.62 99 ALA A CA 1
ATOM 748 C C . ALA A 1 99 ? 11.484 -7.749 -24.691 1.00 91.62 99 ALA A 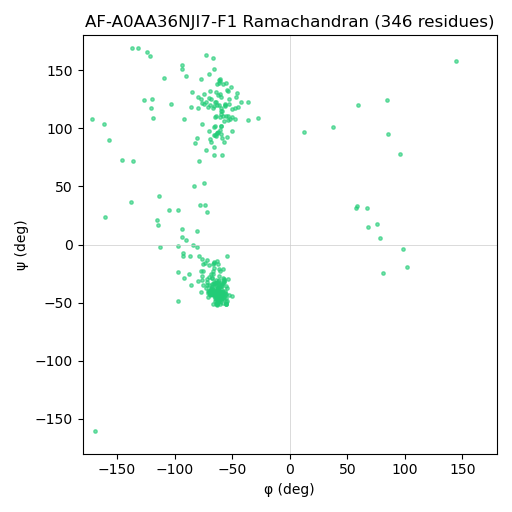C 1
ATOM 750 O O . ALA A 1 99 ? 12.622 -7.280 -24.662 1.00 91.62 99 ALA A O 1
ATOM 751 N N . GLU A 1 100 ? 11.188 -8.864 -25.364 1.00 91.44 100 GLU A N 1
ATOM 752 C CA . GLU A 1 100 ? 12.188 -9.654 -26.091 1.00 91.44 100 GLU A CA 1
ATOM 753 C C . GLU A 1 100 ? 12.734 -8.910 -27.318 1.00 91.44 100 GLU A C 1
ATOM 755 O O . GLU A 1 100 ? 13.949 -8.876 -27.518 1.00 91.44 100 GLU A O 1
ATOM 760 N N . GLU A 1 101 ? 11.872 -8.238 -28.092 1.00 91.62 101 GLU A N 1
ATOM 761 C CA . GLU A 1 101 ? 12.274 -7.433 -29.259 1.00 91.62 101 GLU A CA 1
ATOM 762 C C . GLU A 1 101 ? 13.322 -6.371 -28.891 1.00 91.62 101 GLU A C 1
ATOM 764 O O . GLU A 1 101 ? 14.261 -6.098 -29.643 1.00 91.62 101 GLU A O 1
ATOM 769 N N . HIS A 1 102 ? 13.199 -5.798 -27.695 1.00 91.06 102 HIS A N 1
ATOM 770 C CA . HIS A 1 102 ? 14.100 -4.763 -27.209 1.00 91.06 102 HIS A CA 1
ATOM 771 C C . HIS A 1 102 ? 15.227 -5.274 -26.303 1.00 91.06 102 HIS A C 1
ATOM 773 O O . HIS A 1 102 ? 16.086 -4.474 -25.930 1.00 91.06 102 HIS A O 1
ATOM 779 N N . ARG A 1 103 ? 15.294 -6.580 -26.003 1.00 87.50 103 ARG A N 1
ATOM 780 C CA . ARG A 1 103 ? 16.317 -7.181 -25.124 1.00 87.50 103 ARG A CA 1
ATOM 781 C C . ARG A 1 103 ? 17.738 -7.063 -25.681 1.00 87.50 103 ARG A C 1
ATOM 783 O O . ARG A 1 103 ? 18.689 -6.913 -24.921 1.00 87.50 103 ARG A O 1
ATOM 790 N N . VAL A 1 104 ? 17.886 -7.106 -27.007 1.00 81.00 104 VAL A N 1
ATOM 791 C CA . VAL A 1 104 ? 19.191 -7.064 -27.702 1.00 81.00 104 VAL A CA 1
ATOM 792 C C . VAL A 1 104 ? 19.902 -5.718 -27.520 1.00 81.00 104 VAL A C 1
ATOM 794 O O . VAL A 1 104 ? 21.127 -5.630 -27.583 1.00 81.00 104 VAL A O 1
ATOM 797 N N . SER A 1 105 ? 19.143 -4.654 -27.268 1.00 79.06 105 SER A N 1
ATOM 798 C CA . SER A 1 105 ? 19.703 -3.341 -26.976 1.00 79.06 105 SER A CA 1
ATOM 799 C C . SER A 1 105 ? 20.009 -3.266 -25.480 1.00 79.06 105 SER A C 1
ATOM 801 O O . SER A 1 105 ? 19.095 -3.379 -24.672 1.00 79.06 105 SER A O 1
ATOM 803 N N . GLN A 1 106 ? 21.275 -3.085 -25.091 1.00 65.12 106 GLN A N 1
ATOM 804 C CA . GLN A 1 106 ? 21.685 -2.970 -23.682 1.00 65.12 106 GLN A CA 1
ATOM 805 C C . GLN A 1 106 ? 21.124 -1.692 -23.021 1.00 65.12 106 GLN A C 1
ATOM 807 O O . GLN A 1 106 ? 21.821 -0.693 -22.863 1.00 65.12 106 GLN A O 1
ATOM 812 N N . GLY A 1 107 ? 19.840 -1.710 -22.662 1.00 72.88 107 GLY A N 1
ATOM 813 C CA . GLY A 1 107 ? 19.126 -0.623 -21.992 1.00 72.88 107 GLY A CA 1
ATOM 814 C C . GLY A 1 107 ? 17.672 -0.492 -22.451 1.00 72.88 107 GLY A C 1
ATOM 815 O O . GLY A 1 107 ? 17.307 -0.904 -23.551 1.00 72.88 107 GLY A O 1
ATOM 816 N N . LYS A 1 108 ? 16.825 0.131 -21.616 1.00 72.06 108 LYS A N 1
ATOM 817 C CA . LYS A 1 108 ? 15.437 0.467 -21.980 1.00 72.06 108 LYS A CA 1
ATOM 818 C C . LYS A 1 108 ? 15.450 1.455 -23.144 1.00 72.06 108 LYS A C 1
ATOM 820 O O . LYS A 1 108 ? 15.624 2.659 -22.960 1.00 72.06 108 LYS A O 1
ATOM 825 N N . THR A 1 109 ? 15.306 0.935 -24.359 1.00 85.94 109 THR A N 1
ATOM 826 C CA . THR A 1 109 ? 15.289 1.769 -25.557 1.00 85.94 109 THR A CA 1
ATOM 827 C C . THR A 1 109 ? 14.054 2.663 -25.555 1.00 85.94 109 THR A C 1
ATOM 829 O O . THR A 1 109 ? 12.988 2.308 -25.048 1.00 85.94 109 THR A O 1
ATOM 832 N N . ARG A 1 110 ? 14.167 3.831 -26.193 1.00 88.25 110 ARG A N 1
ATOM 833 C CA . ARG A 1 110 ? 13.017 4.711 -26.450 1.00 88.25 110 ARG A CA 1
ATOM 834 C C . ARG A 1 110 ? 11.871 3.968 -27.161 1.00 88.25 110 ARG A C 1
ATOM 836 O O . ARG A 1 110 ? 10.712 4.320 -26.952 1.00 88.25 110 ARG A O 1
ATOM 843 N N . GLY A 1 111 ? 12.204 2.952 -27.966 1.00 91.69 111 GLY A N 1
ATOM 844 C CA . GLY A 1 111 ? 11.252 2.061 -28.631 1.00 91.69 111 GLY A CA 1
ATOM 845 C C . GLY A 1 111 ? 10.414 1.254 -27.642 1.00 91.69 111 GLY A C 1
ATOM 846 O O . GLY A 1 111 ? 9.190 1.357 -27.687 1.00 91.69 111 GLY A O 1
ATOM 847 N N . TYR A 1 112 ? 11.060 0.573 -26.686 1.00 91.56 112 TYR A N 1
ATOM 848 C CA . TYR A 1 112 ? 10.370 -0.210 -25.656 1.00 91.56 112 TYR A CA 1
ATOM 849 C C . TYR A 1 112 ? 9.365 0.640 -24.883 1.00 91.56 112 TYR A C 1
ATOM 851 O O . TYR A 1 112 ? 8.190 0.295 -24.809 1.00 91.56 112 TYR A O 1
ATOM 859 N N . THR A 1 113 ? 9.795 1.798 -24.373 1.00 90.81 113 THR A N 1
ATOM 860 C CA . THR A 1 113 ? 8.911 2.683 -23.601 1.00 90.81 113 THR A CA 1
ATOM 861 C C . THR A 1 113 ? 7.703 3.130 -24.428 1.00 90.81 113 THR A C 1
ATOM 863 O O . THR A 1 113 ? 6.578 3.102 -23.936 1.00 90.81 113 THR A O 1
ATOM 866 N N . ALA A 1 114 ? 7.898 3.506 -25.696 1.00 93.44 114 ALA A N 1
ATOM 867 C CA . ALA A 1 114 ? 6.797 3.924 -26.565 1.00 93.44 114 ALA A CA 1
ATOM 868 C C . ALA A 1 114 ? 5.836 2.769 -26.903 1.00 93.44 114 ALA A C 1
ATOM 870 O O . ALA A 1 114 ? 4.620 2.974 -26.932 1.00 93.44 114 ALA A O 1
ATOM 871 N N . GLY A 1 115 ? 6.362 1.566 -27.151 1.00 95.19 115 GLY A N 1
ATOM 872 C CA . GLY A 1 115 ? 5.562 0.360 -27.373 1.00 95.19 115 GLY A CA 1
ATOM 873 C C . GLY A 1 115 ? 4.768 -0.037 -26.130 1.00 95.19 115 GLY A C 1
ATOM 874 O O . GLY A 1 115 ? 3.574 -0.313 -26.227 1.00 95.19 115 GLY A O 1
ATOM 875 N N . PHE A 1 116 ? 5.403 0.032 -24.959 1.00 95.06 116 PHE A N 1
ATOM 876 C CA . PHE A 1 116 ? 4.810 -0.307 -23.670 1.00 95.06 116 PHE A CA 1
ATOM 877 C C . PHE A 1 116 ? 3.646 0.629 -23.354 1.00 95.06 116 PHE A C 1
ATOM 879 O O . PHE A 1 116 ? 2.534 0.165 -23.107 1.00 95.06 116 PHE A O 1
ATOM 886 N N . MET A 1 117 ? 3.867 1.947 -23.457 1.00 94.69 117 MET A N 1
ATOM 887 C CA . MET A 1 117 ? 2.805 2.928 -23.229 1.00 94.69 117 MET A CA 1
ATOM 888 C C . MET A 1 117 ? 1.639 2.716 -24.193 1.00 94.69 117 MET A C 1
ATOM 890 O O . MET A 1 117 ? 0.491 2.731 -23.766 1.00 94.69 117 MET A O 1
ATOM 894 N N . ARG A 1 118 ? 1.909 2.450 -25.477 1.00 96.62 118 ARG A N 1
ATOM 895 C CA . ARG A 1 118 ? 0.857 2.173 -26.466 1.00 96.62 118 ARG A CA 1
ATOM 896 C C . ARG A 1 118 ? 0.050 0.922 -26.114 1.00 96.62 118 ARG A C 1
ATOM 898 O O . ARG A 1 118 ? -1.168 0.919 -26.277 1.00 96.62 118 ARG A O 1
ATOM 905 N N . LEU A 1 119 ? 0.722 -0.131 -25.647 1.00 97.00 119 LEU A N 1
ATOM 906 C CA . LEU A 1 119 ? 0.081 -1.380 -25.250 1.00 97.00 119 LEU A CA 1
ATOM 907 C C . LEU A 1 119 ? -0.846 -1.164 -24.047 1.00 97.00 119 LEU A C 1
ATOM 909 O O . LEU A 1 119 ? -2.003 -1.571 -24.101 1.00 97.00 119 LEU A O 1
ATOM 913 N N . VAL A 1 120 ? -0.358 -0.472 -23.013 1.00 96.62 120 VAL A N 1
ATOM 914 C CA . VAL A 1 120 ? -1.125 -0.124 -21.806 1.00 96.62 120 VAL A CA 1
ATOM 915 C C . VAL A 1 120 ? -2.314 0.776 -22.144 1.00 96.62 120 VAL A C 1
ATOM 917 O O . VAL A 1 120 ? -3.441 0.463 -21.767 1.00 96.62 120 VAL A O 1
ATOM 920 N N . ARG A 1 121 ? -2.089 1.851 -22.912 1.00 96.75 121 ARG A N 1
ATOM 921 C CA . ARG A 1 121 ? -3.127 2.819 -23.309 1.00 96.75 121 ARG A CA 1
ATOM 922 C C . ARG A 1 121 ? -4.277 2.160 -24.058 1.00 96.75 121 ARG A C 1
ATOM 924 O O . ARG A 1 121 ? -5.432 2.473 -23.795 1.00 96.75 121 ARG A O 1
ATOM 931 N N . ARG A 1 122 ? -3.975 1.203 -24.940 1.00 97.88 122 ARG A N 1
ATOM 932 C CA . ARG A 1 122 ? -5.004 0.460 -25.674 1.00 97.88 122 ARG A CA 1
ATOM 933 C C . ARG A 1 122 ? -5.936 -0.311 -24.742 1.00 97.88 122 ARG A C 1
ATOM 935 O O . ARG A 1 122 ? -7.134 -0.316 -24.990 1.00 97.88 122 ARG A O 1
ATOM 942 N N . GLU A 1 123 ? -5.410 -0.974 -23.714 1.00 97.94 123 GLU A N 1
ATOM 943 C CA . GLU A 1 123 ? -6.266 -1.691 -22.761 1.00 97.94 123 GLU A CA 1
ATOM 944 C C . GLU A 1 123 ? -7.024 -0.721 -21.847 1.00 97.94 123 GLU A C 1
ATOM 946 O O . GLU A 1 123 ? -8.211 -0.921 -21.616 1.00 97.94 123 GLU A O 1
ATOM 951 N N . GLN A 1 124 ? -6.398 0.385 -21.420 1.00 97.62 124 GLN A N 1
ATOM 952 C CA . GLN A 1 124 ? -7.090 1.440 -20.667 1.00 97.62 124 GLN A CA 1
ATOM 953 C C . GLN A 1 124 ? -8.311 1.966 -21.433 1.00 97.62 124 GLN A C 1
ATOM 955 O O . GLN A 1 124 ? -9.409 1.978 -20.889 1.00 97.62 124 GLN A O 1
ATOM 960 N N . MET A 1 125 ? -8.158 2.315 -22.715 1.00 98.06 125 MET A N 1
ATOM 961 C CA . MET A 1 125 ? -9.253 2.829 -23.551 1.00 98.06 125 MET A CA 1
ATOM 962 C C . MET A 1 125 ? -10.424 1.851 -23.723 1.00 98.06 125 MET A C 1
ATOM 964 O O . MET A 1 125 ? -11.527 2.300 -24.016 1.00 98.06 125 MET A O 1
ATOM 968 N N . LYS A 1 126 ? -10.219 0.538 -23.545 1.00 98.19 126 LYS A N 1
ATOM 969 C CA . LYS A 1 126 ? -11.322 -0.437 -23.556 1.00 98.19 126 LYS A CA 1
ATOM 970 C C . LYS A 1 126 ? -12.148 -0.399 -22.273 1.00 98.19 126 LYS A C 1
ATOM 972 O O . LYS A 1 126 ? -13.343 -0.633 -22.339 1.00 98.19 126 LYS A O 1
ATOM 977 N N . VAL A 1 127 ? -11.499 -0.141 -21.137 1.00 98.19 127 VAL A N 1
ATOM 978 C CA . VAL A 1 127 ? -12.117 -0.168 -19.802 1.00 98.19 127 VAL A CA 1
ATOM 979 C C . VAL A 1 127 ? -12.776 1.170 -19.457 1.00 98.19 127 VAL A C 1
ATOM 981 O O . VAL A 1 127 ? -13.803 1.202 -18.794 1.00 98.19 127 VAL A O 1
ATOM 984 N N . LEU A 1 128 ? -12.194 2.286 -19.904 1.00 97.75 128 LEU A N 1
ATOM 985 C CA . LEU A 1 128 ? -12.636 3.639 -19.551 1.00 97.75 128 LEU A CA 1
ATOM 986 C C . LEU A 1 128 ? -14.134 3.942 -19.781 1.00 97.75 128 LEU A C 1
ATOM 988 O O . LEU A 1 128 ? -14.730 4.538 -18.877 1.00 97.75 128 LEU A O 1
ATOM 992 N N . PRO A 1 129 ? -14.759 3.539 -20.908 1.00 97.94 129 PRO A N 1
ATOM 993 C CA . PRO A 1 129 ? -16.171 3.830 -21.168 1.00 97.94 129 PRO A CA 1
ATOM 994 C C . PRO A 1 129 ? -17.130 3.303 -20.104 1.00 97.94 129 PRO A C 1
ATOM 996 O O . PRO A 1 129 ? -18.120 3.966 -19.802 1.00 97.94 129 PRO A O 1
ATOM 999 N N . ASP A 1 130 ? -16.811 2.163 -19.486 1.00 97.88 130 ASP A N 1
ATOM 1000 C CA . ASP A 1 130 ? -17.650 1.545 -18.451 1.00 97.88 130 ASP A CA 1
ATOM 1001 C C . ASP A 1 130 ? -17.730 2.398 -17.172 1.00 97.88 130 ASP A C 1
ATOM 1003 O O . ASP A 1 130 ? -18.627 2.217 -16.351 1.00 97.88 130 ASP A O 1
ATOM 1007 N N . PHE A 1 131 ? -16.811 3.355 -17.018 1.00 97.31 131 PHE A N 1
ATOM 1008 C CA . PHE A 1 131 ? -16.710 4.269 -15.878 1.00 97.31 131 PHE A CA 1
ATOM 1009 C C . PHE A 1 131 ? -16.979 5.729 -16.273 1.00 97.31 131 PHE A C 1
ATOM 1011 O O . PHE A 1 131 ? -16.614 6.650 -15.547 1.00 97.31 131 PHE A O 1
ATOM 1018 N N . GLY A 1 132 ? -17.594 5.953 -17.440 1.00 96.19 132 GLY A N 1
ATOM 1019 C CA . GLY A 1 132 ? -17.977 7.283 -17.921 1.00 96.19 132 GLY A CA 1
ATOM 1020 C C . GLY A 1 132 ? -16.833 8.112 -18.510 1.00 96.19 132 GLY A C 1
ATOM 1021 O O . GLY A 1 132 ? -17.041 9.271 -18.857 1.00 96.19 132 GLY A O 1
ATOM 1022 N N . PHE A 1 133 ? -15.630 7.552 -18.653 1.00 96.50 133 PHE A N 1
ATOM 1023 C CA . PHE A 1 133 ? -14.521 8.240 -19.311 1.00 96.50 133 PHE A CA 1
ATOM 1024 C C . PHE A 1 133 ? -14.514 7.948 -20.811 1.00 96.50 133 PHE A C 1
ATOM 1026 O O . PHE A 1 133 ? -14.790 6.838 -21.259 1.00 96.50 133 PHE A O 1
ATOM 1033 N N . GLU A 1 134 ? -14.117 8.936 -21.604 1.00 96.75 134 GLU A N 1
ATOM 1034 C CA . GLU A 1 134 ? -13.952 8.758 -23.044 1.00 96.75 134 GLU A CA 1
ATOM 1035 C C . GLU A 1 134 ? -12.871 7.697 -23.362 1.00 96.75 134 GLU A C 1
ATOM 1037 O O . GLU A 1 134 ? -11.812 7.661 -22.731 1.00 96.75 134 GLU A O 1
ATOM 1042 N N . ALA A 1 135 ? -13.084 6.861 -24.386 1.00 97.00 135 ALA A N 1
ATOM 1043 C CA . ALA A 1 135 ? -12.081 5.921 -24.910 1.00 97.00 135 ALA A CA 1
ATOM 1044 C C . ALA A 1 135 ? -10.983 6.633 -25.731 1.00 97.00 135 ALA A C 1
ATOM 1046 O O . ALA A 1 135 ? -10.719 6.294 -26.885 1.00 97.00 135 ALA A O 1
ATOM 1047 N N . SER A 1 136 ? -10.356 7.654 -25.150 1.00 96.44 136 SER A N 1
ATOM 1048 C CA . SER A 1 136 ? -9.385 8.529 -25.803 1.00 96.44 136 SER A CA 1
ATOM 1049 C C . SER A 1 136 ? -8.186 8.802 -24.892 1.00 96.44 136 SER A C 1
ATOM 1051 O O . SER A 1 136 ? -8.199 8.516 -23.693 1.00 96.44 136 SER A O 1
ATOM 1053 N N . GLU A 1 137 ? -7.122 9.394 -25.442 1.00 95.00 137 GLU A N 1
ATOM 1054 C CA . GLU A 1 137 ? -5.994 9.866 -24.624 1.00 95.00 137 GLU A CA 1
ATOM 1055 C C . GLU A 1 137 ? -6.445 10.915 -23.594 1.00 95.00 137 GLU A C 1
ATOM 1057 O O . GLU A 1 137 ? -5.930 10.942 -22.473 1.00 95.00 137 GLU A O 1
ATOM 1062 N N . HIS A 1 138 ? -7.446 11.729 -23.952 1.00 94.62 138 HIS A N 1
ATOM 1063 C CA . HIS A 1 138 ? -8.042 12.715 -23.059 1.00 94.62 138 HIS A CA 1
ATOM 1064 C C . HIS A 1 138 ? -8.806 12.053 -21.909 1.00 94.62 138 HIS A C 1
ATOM 1066 O O . HIS A 1 138 ? -8.638 12.457 -20.759 1.00 94.62 138 HIS A O 1
ATOM 1072 N N . GLY A 1 139 ? -9.572 10.994 -22.185 1.00 95.81 139 GLY A N 1
ATOM 1073 C CA . GLY A 1 139 ? -10.262 10.224 -21.152 1.00 95.81 139 GLY A CA 1
ATOM 1074 C C . GLY A 1 139 ? -9.302 9.561 -20.166 1.00 95.81 139 GLY A C 1
ATOM 1075 O O . GLY A 1 139 ? -9.543 9.596 -18.961 1.00 95.81 139 GLY A O 1
ATOM 1076 N N . VAL A 1 140 ? -8.151 9.060 -20.628 1.00 95.88 140 VAL A N 1
ATOM 1077 C CA . VAL A 1 140 ? -7.113 8.542 -19.718 1.00 95.88 140 VAL A CA 1
ATOM 1078 C C . VAL A 1 140 ? -6.513 9.664 -18.862 1.00 95.88 140 VAL A C 1
ATOM 1080 O O . VAL A 1 140 ? -6.275 9.469 -17.673 1.00 95.88 140 VAL A O 1
ATOM 1083 N N . GLU A 1 141 ? -6.264 10.854 -19.418 1.00 94.19 141 GLU A N 1
ATOM 1084 C CA . GLU A 1 141 ? -5.814 12.004 -18.619 1.00 94.19 141 GLU A CA 1
ATOM 1085 C C . GLU A 1 141 ? -6.861 12.446 -17.588 1.00 94.19 141 GLU A C 1
ATOM 1087 O O . GLU A 1 141 ? -6.498 12.783 -16.458 1.00 94.19 141 GLU A O 1
ATOM 1092 N N . ALA A 1 142 ? -8.144 12.433 -17.959 1.00 94.81 142 ALA A N 1
ATOM 1093 C CA . ALA A 1 142 ? -9.256 12.725 -17.060 1.00 94.81 142 ALA A CA 1
ATOM 1094 C C . ALA A 1 142 ? -9.336 11.691 -15.929 1.00 94.81 142 ALA A C 1
ATOM 1096 O O . ALA A 1 142 ? -9.383 12.081 -14.764 1.00 94.81 142 ALA A O 1
ATOM 1097 N N . MET A 1 143 ? -9.217 10.399 -16.252 1.00 96.12 143 MET A N 1
ATOM 1098 C CA . MET A 1 143 ? -9.121 9.317 -15.271 1.00 96.12 143 MET A CA 1
ATOM 1099 C C . MET A 1 143 ? -7.960 9.555 -14.296 1.00 96.12 143 MET A C 1
ATOM 1101 O O . MET A 1 143 ? -8.146 9.529 -13.081 1.00 96.12 143 MET A O 1
ATOM 1105 N N . LEU A 1 144 ? -6.751 9.825 -14.801 1.00 94.88 144 LEU A N 1
ATOM 1106 C CA . LEU A 1 144 ? -5.578 10.065 -13.952 1.00 94.88 144 LEU A CA 1
ATOM 1107 C C . LEU A 1 144 ? -5.744 11.299 -13.056 1.00 94.88 144 LEU A C 1
ATOM 1109 O O . LEU A 1 144 ? -5.232 11.319 -11.934 1.00 94.88 144 LEU A O 1
ATOM 1113 N N . ARG A 1 145 ? -6.455 12.327 -13.536 1.00 93.44 145 ARG A N 1
ATOM 1114 C CA . ARG A 1 145 ? -6.800 13.509 -12.739 1.00 93.44 145 ARG A CA 1
ATOM 1115 C C . ARG A 1 145 ? -7.790 13.157 -11.631 1.00 93.44 145 ARG A C 1
ATOM 1117 O O . ARG A 1 145 ? -7.558 13.581 -10.506 1.00 93.44 145 ARG A O 1
ATOM 1124 N N . ALA A 1 146 ? -8.808 12.348 -11.917 1.00 94.75 146 ALA A N 1
ATOM 1125 C CA . ALA A 1 146 ? -9.770 11.883 -10.919 1.00 94.75 146 ALA A CA 1
ATOM 1126 C C . ALA A 1 146 ? -9.091 11.048 -9.812 1.00 94.75 146 ALA A C 1
ATOM 1128 O O . ALA A 1 146 ? -9.342 11.251 -8.629 1.00 94.75 146 ALA A O 1
ATOM 1129 N N . PHE A 1 147 ? -8.116 10.197 -10.157 1.00 95.00 147 PHE A N 1
ATOM 1130 C CA . PHE A 1 147 ? -7.315 9.469 -9.158 1.00 95.00 147 PHE A CA 1
ATOM 1131 C C . PHE A 1 147 ? -6.425 10.363 -8.279 1.00 95.00 147 PHE A C 1
ATOM 1133 O O . PHE A 1 147 ? -5.932 9.904 -7.246 1.00 95.00 147 PHE A O 1
ATOM 1140 N N . ALA A 1 148 ? -6.195 11.631 -8.641 1.00 92.12 148 ALA A N 1
ATOM 1141 C CA . ALA A 1 148 ? -5.357 12.520 -7.841 1.00 92.12 148 ALA A CA 1
ATOM 1142 C C . ALA A 1 148 ? -5.952 12.804 -6.451 1.00 92.12 148 ALA A C 1
ATOM 1144 O O . ALA A 1 148 ? -5.183 12.981 -5.504 1.00 92.12 148 ALA A O 1
ATOM 1145 N N . GLU A 1 149 ? -7.281 12.793 -6.330 1.00 93.75 149 GLU A N 1
ATOM 1146 C CA . GLU A 1 149 ? -8.017 12.966 -5.068 1.00 93.75 149 GLU A CA 1
ATOM 1147 C C . GLU A 1 149 ? -7.799 11.783 -4.115 1.00 93.75 149 GLU A C 1
ATOM 1149 O O . GLU A 1 149 ? -7.742 11.943 -2.897 1.00 93.75 149 GLU A O 1
ATOM 1154 N N . TRP A 1 150 ? -7.547 10.603 -4.680 1.00 93.50 150 TRP A N 1
ATOM 1155 C CA . TRP A 1 150 ? -7.389 9.346 -3.953 1.00 93.50 150 TRP A CA 1
ATOM 1156 C C . TRP A 1 150 ? -5.936 9.007 -3.600 1.00 93.50 150 TRP A C 1
ATOM 1158 O O . TRP A 1 150 ? -5.662 7.940 -3.056 1.00 93.50 150 TRP A O 1
ATOM 1168 N N . LYS A 1 151 ? -4.975 9.910 -3.841 1.00 85.75 151 LYS A N 1
ATOM 1169 C CA . LYS A 1 151 ? -3.539 9.662 -3.582 1.00 85.75 151 LYS A CA 1
ATOM 1170 C C . LYS A 1 151 ? -3.202 9.300 -2.136 1.00 85.75 151 LYS A C 1
ATOM 1172 O O . LYS A 1 151 ? -2.125 8.760 -1.903 1.00 85.75 151 LYS A O 1
ATOM 1177 N N . GLY A 1 152 ? -4.059 9.631 -1.173 1.00 79.44 152 GLY A N 1
ATOM 1178 C CA . GLY A 1 152 ? -3.886 9.276 0.238 1.00 79.44 152 GLY A CA 1
ATOM 1179 C C . GLY A 1 152 ? -4.572 7.973 0.656 1.00 79.44 152 GLY A C 1
ATOM 1180 O O . GLY A 1 152 ? -4.328 7.507 1.767 1.00 79.44 152 GLY A O 1
ATOM 1181 N N . ASP A 1 153 ? -5.417 7.393 -0.198 1.00 89.75 153 ASP A N 1
ATOM 1182 C CA . ASP A 1 153 ? -6.217 6.224 0.150 1.00 89.75 153 ASP A CA 1
ATOM 1183 C C . ASP A 1 153 ? -5.388 4.935 0.073 1.00 89.75 153 ASP A C 1
ATOM 1185 O O . ASP A 1 153 ? -4.723 4.641 -0.924 1.00 89.75 153 ASP A O 1
ATOM 1189 N N . CYS A 1 154 ? -5.409 4.162 1.159 1.00 78.88 154 CYS A N 1
ATOM 1190 C CA . CYS A 1 154 ? -4.575 2.973 1.287 1.00 78.88 154 CYS A CA 1
ATOM 1191 C C . CYS A 1 154 ? -5.032 1.806 0.400 1.00 78.88 154 CYS A C 1
ATOM 1193 O O . CYS A 1 154 ? -4.180 1.031 -0.029 1.00 78.88 154 CYS A O 1
ATOM 1195 N N . ASP A 1 155 ? -6.329 1.680 0.103 1.00 82.69 155 ASP A N 1
ATOM 1196 C CA . ASP A 1 155 ? -6.856 0.614 -0.758 1.00 82.69 155 ASP A CA 1
ATOM 1197 C C . ASP A 1 155 ? -6.451 0.860 -2.211 1.00 82.69 155 ASP A C 1
ATOM 1199 O O . ASP A 1 155 ? -5.957 -0.039 -2.895 1.00 82.69 155 ASP A O 1
ATOM 1203 N N . ILE A 1 156 ? -6.596 2.113 -2.645 1.00 92.19 156 ILE A N 1
ATOM 1204 C CA . ILE A 1 156 ? -6.241 2.571 -3.991 1.00 92.19 156 ILE A CA 1
ATOM 1205 C C . ILE A 1 156 ? -4.739 2.399 -4.248 1.00 92.19 156 ILE A C 1
ATOM 1207 O O . ILE A 1 156 ? -4.342 1.957 -5.327 1.00 92.19 156 ILE A O 1
ATOM 1211 N N . GLN A 1 157 ? -3.895 2.696 -3.254 1.00 86.75 157 GLN A N 1
ATOM 1212 C CA . GLN A 1 157 ? -2.444 2.499 -3.351 1.00 86.75 157 GLN A CA 1
ATOM 1213 C C . GLN A 1 157 ? -2.048 1.020 -3.442 1.00 86.75 157 GLN A C 1
ATOM 1215 O O . GLN A 1 157 ? -1.143 0.676 -4.203 1.00 86.75 157 GLN A O 1
ATOM 1220 N N . VAL A 1 158 ? -2.712 0.138 -2.683 1.00 83.50 158 VAL A N 1
ATOM 1221 C CA . VAL A 1 158 ? -2.465 -1.312 -2.763 1.00 83.50 158 VAL A CA 1
ATOM 1222 C C . VAL A 1 158 ? -2.765 -1.819 -4.168 1.00 83.50 158 VAL A C 1
ATOM 1224 O O . VAL A 1 158 ? -1.922 -2.478 -4.774 1.00 83.50 158 VAL A O 1
ATOM 1227 N N . GLN A 1 159 ? -3.931 -1.471 -4.711 1.00 88.69 159 GLN A N 1
ATOM 1228 C CA . GLN A 1 159 ? -4.331 -1.876 -6.059 1.00 88.69 159 GLN A CA 1
ATOM 1229 C C . GLN A 1 159 ? -3.417 -1.292 -7.140 1.00 88.69 159 GLN A C 1
ATOM 1231 O O . GLN A 1 159 ? -3.000 -2.005 -8.053 1.00 88.69 159 GLN A O 1
ATOM 1236 N N . GLU A 1 160 ? -3.024 -0.023 -7.010 1.00 92.38 160 GLU A N 1
ATOM 1237 C CA . GLU A 1 160 ? -2.037 0.592 -7.897 1.00 92.38 160 GLU A CA 1
ATOM 1238 C C . GLU A 1 160 ? -0.722 -0.196 -7.907 1.00 92.38 160 GLU A C 1
ATOM 1240 O O . GLU A 1 160 ? -0.164 -0.438 -8.979 1.00 92.38 160 GLU A O 1
ATOM 1245 N N . LYS A 1 161 ? -0.237 -0.641 -6.742 1.00 83.94 161 LYS A N 1
ATOM 1246 C CA . LYS A 1 161 ? 0.983 -1.449 -6.664 1.00 83.94 161 LYS A CA 1
ATOM 1247 C C . LYS A 1 161 ? 0.814 -2.813 -7.335 1.00 83.94 161 LYS A C 1
ATOM 1249 O O . LYS A 1 161 ? 1.682 -3.200 -8.111 1.00 83.94 161 LYS A O 1
ATOM 1254 N N . ILE A 1 162 ? -0.305 -3.501 -7.111 1.00 87.69 162 ILE A N 1
ATOM 1255 C CA . ILE A 1 162 ? -0.590 -4.796 -7.754 1.00 87.69 162 ILE A CA 1
ATOM 1256 C C . ILE A 1 162 ? -0.579 -4.652 -9.283 1.00 87.69 162 ILE A C 1
ATOM 1258 O O . ILE A 1 162 ? 0.039 -5.458 -9.979 1.00 87.69 162 ILE A O 1
ATOM 1262 N N . ILE A 1 163 ? -1.186 -3.586 -9.814 1.00 94.06 163 ILE A N 1
ATOM 1263 C CA . ILE A 1 163 ? -1.145 -3.270 -11.249 1.00 94.06 163 ILE A CA 1
ATOM 1264 C C . ILE A 1 163 ? 0.299 -3.057 -11.717 1.00 94.06 163 ILE A C 1
ATOM 1266 O O . ILE A 1 163 ? 0.701 -3.596 -12.748 1.00 94.06 163 ILE A O 1
ATOM 1270 N N . GLN A 1 164 ? 1.101 -2.294 -10.971 1.00 90.56 164 GLN A N 1
ATOM 1271 C CA . GLN A 1 164 ? 2.505 -2.058 -11.320 1.00 90.56 164 GLN A CA 1
ATOM 1272 C C . GLN A 1 164 ? 3.324 -3.345 -11.347 1.00 90.56 164 GLN A C 1
ATOM 1274 O O . GLN A 1 164 ? 4.085 -3.557 -12.292 1.00 90.56 164 GLN A O 1
ATOM 1279 N N . ASP A 1 165 ? 3.161 -4.199 -10.342 1.00 86.56 165 ASP A N 1
ATOM 1280 C CA . ASP A 1 165 ? 3.869 -5.471 -10.243 1.00 86.56 165 ASP A CA 1
ATOM 1281 C C . ASP A 1 165 ? 3.439 -6.414 -11.374 1.00 86.56 165 ASP A C 1
ATOM 1283 O O . ASP A 1 165 ? 4.288 -7.021 -12.030 1.00 86.56 165 ASP A O 1
ATOM 1287 N N . THR A 1 166 ? 2.146 -6.440 -11.704 1.00 92.12 166 THR A N 1
ATOM 1288 C CA . THR A 1 166 ? 1.598 -7.194 -12.844 1.00 92.12 166 THR A CA 1
ATOM 1289 C C . THR A 1 166 ? 2.207 -6.737 -14.167 1.00 92.12 166 THR A C 1
ATOM 1291 O O . THR A 1 166 ? 2.661 -7.562 -14.963 1.00 92.12 166 THR A O 1
ATOM 1294 N N . LEU A 1 167 ? 2.301 -5.424 -14.387 1.00 93.88 167 LEU A N 1
ATOM 1295 C CA . LEU A 1 167 ? 2.914 -4.843 -15.585 1.00 93.88 167 LEU A CA 1
ATOM 1296 C C . LEU A 1 167 ? 4.434 -5.062 -15.654 1.00 93.88 167 LEU A C 1
ATOM 1298 O O . LEU A 1 167 ? 4.998 -5.062 -16.745 1.00 93.88 167 LEU A O 1
ATOM 1302 N N . ARG A 1 168 ? 5.110 -5.248 -14.516 1.00 88.88 168 ARG A N 1
ATOM 1303 C CA . ARG A 1 168 ? 6.555 -5.542 -14.455 1.00 88.88 168 ARG A CA 1
ATOM 1304 C C . ARG A 1 168 ? 6.867 -7.034 -14.560 1.00 88.88 168 ARG A C 1
ATOM 1306 O O . ARG A 1 168 ? 7.949 -7.390 -15.011 1.00 88.88 168 ARG A O 1
ATOM 1313 N N . SER A 1 169 ? 5.932 -7.903 -14.178 1.00 86.38 169 SER A N 1
ATOM 1314 C CA . SER A 1 169 ? 6.133 -9.359 -14.122 1.00 86.38 169 SER A CA 1
ATOM 1315 C C . SER A 1 169 ? 6.466 -10.010 -15.471 1.00 86.38 169 SER A C 1
ATOM 1317 O O . SER A 1 169 ? 7.046 -11.093 -15.503 1.00 86.38 169 SER A O 1
ATOM 1319 N N . ALA A 1 170 ? 6.122 -9.346 -16.577 1.00 77.94 170 ALA A N 1
ATOM 1320 C CA . ALA A 1 170 ? 6.384 -9.811 -17.932 1.00 77.94 170 ALA A CA 1
ATOM 1321 C C . ALA A 1 170 ? 7.828 -9.591 -18.407 1.00 77.94 170 ALA A C 1
ATOM 1323 O O . ALA A 1 170 ? 8.189 -10.108 -19.464 1.00 77.94 170 ALA A O 1
ATOM 1324 N N . GLU A 1 171 ? 8.653 -8.837 -17.673 1.00 78.69 171 GLU A N 1
ATOM 1325 C CA . GLU A 1 171 ? 10.079 -8.762 -17.986 1.00 78.69 171 GLU A CA 1
ATOM 1326 C C . GLU A 1 171 ? 10.677 -10.173 -17.780 1.00 78.69 171 GLU A C 1
ATOM 1328 O O . GLU A 1 171 ? 10.506 -10.750 -16.699 1.00 78.69 171 GLU A O 1
ATOM 1333 N N . PRO A 1 172 ? 11.310 -10.784 -18.806 1.00 70.31 172 PRO A N 1
ATOM 1334 C CA . PRO A 1 172 ? 11.874 -12.120 -18.681 1.00 70.31 172 PRO A CA 1
ATOM 1335 C C . PRO A 1 172 ? 12.891 -12.098 -17.545 1.00 70.31 172 PRO A C 1
ATOM 1337 O O . PRO A 1 172 ? 13.940 -11.459 -17.643 1.00 70.31 172 PRO A O 1
ATOM 1340 N N . LYS A 1 173 ? 12.564 -12.774 -16.440 1.00 68.38 173 LYS A N 1
ATOM 1341 C CA . LYS A 1 173 ? 13.523 -13.012 -15.366 1.00 68.38 173 LYS A CA 1
ATOM 1342 C C . LYS A 1 173 ? 14.659 -13.792 -16.009 1.00 68.38 173 LYS A C 1
ATOM 1344 O O . LYS A 1 173 ? 14.419 -14.883 -16.516 1.00 68.38 173 LYS A O 1
ATOM 1349 N N . ASN A 1 174 ? 15.855 -13.208 -16.071 1.00 66.88 174 ASN A N 1
ATOM 1350 C CA . ASN A 1 174 ? 17.027 -13.914 -16.571 1.00 66.88 174 ASN A CA 1
ATOM 1351 C C . ASN A 1 174 ? 17.148 -15.214 -15.770 1.00 66.88 174 ASN A C 1
ATOM 1353 O O . ASN A 1 174 ? 17.496 -15.183 -14.597 1.00 66.88 174 ASN A O 1
ATOM 1357 N N . GLU A 1 175 ? 16.846 -16.358 -16.385 1.00 59.44 175 GLU A N 1
ATOM 1358 C CA . GLU A 1 175 ? 16.934 -17.665 -15.717 1.00 59.44 175 GLU A CA 1
ATOM 1359 C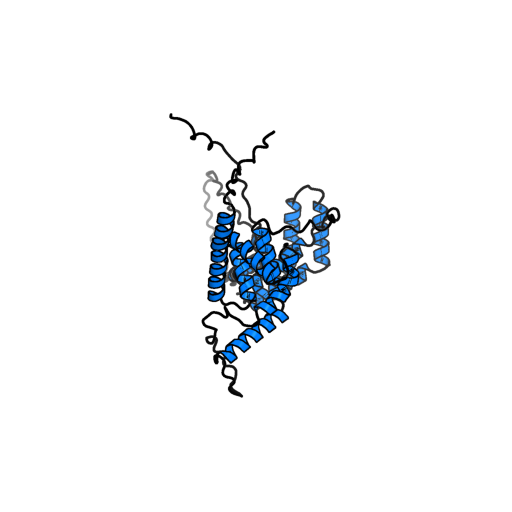 C . GLU A 1 175 ? 18.379 -17.984 -15.289 1.00 59.44 175 GLU A C 1
ATOM 1361 O O . GLU A 1 175 ? 18.604 -18.811 -14.410 1.00 59.44 175 GLU A O 1
ATOM 1366 N N . ALA A 1 176 ? 19.360 -17.263 -15.845 1.00 57.62 176 ALA A N 1
ATOM 1367 C CA . ALA A 1 176 ? 20.750 -17.268 -15.399 1.00 57.62 176 ALA A CA 1
ATOM 1368 C C . ALA A 1 176 ? 20.963 -16.676 -13.985 1.00 57.62 176 ALA A C 1
ATOM 1370 O O . ALA A 1 176 ? 22.000 -16.941 -13.387 1.00 57.62 176 ALA A O 1
ATOM 1371 N N . ASP A 1 177 ? 19.988 -15.946 -13.429 1.00 50.81 177 ASP A N 1
ATOM 1372 C CA . ASP A 1 177 ? 19.978 -15.458 -12.039 1.00 50.81 177 ASP A CA 1
ATOM 1373 C C . ASP A 1 177 ? 19.250 -16.411 -11.069 1.00 50.81 177 ASP A C 1
ATOM 1375 O O . ASP A 1 177 ? 19.032 -16.072 -9.908 1.00 50.81 177 ASP A O 1
ATOM 1379 N N . HIS A 1 178 ? 18.946 -17.655 -11.470 1.00 48.44 178 HIS A N 1
ATOM 1380 C CA . HIS A 1 178 ? 18.639 -18.740 -10.521 1.00 48.44 178 HIS A CA 1
ATOM 1381 C C . HIS A 1 178 ? 19.883 -19.236 -9.752 1.00 48.44 178 HIS A C 1
ATOM 1383 O O . HIS A 1 178 ? 19.934 -20.379 -9.294 1.00 48.44 178 HIS A O 1
ATOM 1389 N N . VAL A 1 179 ? 20.881 -18.369 -9.562 1.00 49.62 179 VAL A N 1
ATOM 1390 C CA . VAL A 1 179 ? 21.833 -18.493 -8.463 1.00 49.62 179 VAL A CA 1
ATOM 1391 C C . VAL A 1 179 ? 20.998 -18.405 -7.190 1.00 49.62 179 VAL A C 1
ATOM 1393 O O . VAL A 1 179 ? 20.389 -17.373 -6.926 1.00 49.62 179 VAL A O 1
ATOM 1396 N N . GLU A 1 180 ? 20.877 -19.540 -6.499 1.00 49.94 180 GLU A N 1
ATOM 1397 C CA . GLU A 1 180 ? 20.557 -19.687 -5.077 1.00 49.94 180 GLU A CA 1
ATOM 1398 C C . GLU A 1 180 ? 20.058 -18.382 -4.443 1.00 49.94 180 GLU A C 1
ATOM 1400 O O . GLU A 1 180 ? 20.881 -17.519 -4.145 1.00 49.94 180 GLU A O 1
ATOM 1405 N N . ALA A 1 181 ? 18.721 -18.224 -4.350 1.00 54.16 181 ALA A N 1
ATOM 1406 C CA . ALA A 1 181 ? 18.033 -16.975 -3.999 1.00 54.16 181 ALA A CA 1
ATOM 1407 C C . ALA A 1 181 ? 18.932 -16.098 -3.116 1.00 54.16 181 ALA A C 1
ATOM 1409 O O . ALA A 1 181 ? 19.197 -16.522 -1.984 1.00 54.16 181 ALA A O 1
ATOM 1410 N N . PRO A 1 182 ? 19.460 -14.974 -3.651 1.00 56.28 182 PRO A N 1
ATOM 1411 C CA . PRO A 1 182 ? 20.622 -14.287 -3.101 1.00 56.28 182 PRO A CA 1
ATOM 1412 C C . PRO A 1 182 ? 20.435 -14.162 -1.607 1.00 56.28 182 PRO A C 1
ATOM 1414 O O . PRO A 1 182 ? 19.352 -13.741 -1.185 1.00 56.28 182 PRO A O 1
ATOM 1417 N N . ALA A 1 183 ? 21.438 -14.625 -0.846 1.00 61.47 183 ALA A N 1
ATOM 1418 C CA . ALA A 1 183 ? 21.411 -14.683 0.609 1.00 61.47 183 ALA A CA 1
ATOM 1419 C C . ALA A 1 183 ? 20.659 -13.461 1.120 1.00 61.47 183 ALA A C 1
ATOM 1421 O O . ALA A 1 183 ? 21.129 -12.337 0.939 1.00 61.47 183 ALA A O 1
ATOM 1422 N N . ARG A 1 184 ? 19.431 -13.690 1.608 1.00 77.06 184 ARG A N 1
ATOM 1423 C CA . ARG A 1 184 ? 18.479 -12.608 1.859 1.00 77.06 184 ARG A CA 1
ATOM 1424 C C . ARG A 1 184 ? 19.206 -11.596 2.734 1.00 77.06 184 ARG A C 1
ATOM 1426 O O . ARG A 1 184 ? 19.760 -11.955 3.773 1.00 77.06 184 ARG A O 1
ATOM 1433 N N . THR A 1 185 ? 19.330 -10.364 2.275 1.00 88.81 185 THR A N 1
ATOM 1434 C CA . THR A 1 185 ? 19.965 -9.318 3.066 1.00 88.81 185 THR A CA 1
ATOM 1435 C C . THR A 1 185 ? 18.881 -8.583 3.830 1.00 88.81 185 THR A C 1
ATOM 1437 O O . THR A 1 185 ? 17.719 -8.514 3.422 1.00 88.81 185 THR A O 1
ATOM 1440 N N . ARG A 1 186 ? 19.252 -8.050 4.994 1.00 92.50 186 ARG A N 1
ATOM 1441 C CA . ARG A 1 186 ? 18.399 -7.080 5.673 1.00 92.50 186 ARG A CA 1
ATOM 1442 C C . ARG A 1 186 ? 18.222 -5.867 4.737 1.00 92.50 186 ARG A C 1
ATOM 1444 O O . ARG A 1 186 ? 19.218 -5.480 4.124 1.00 92.50 186 ARG A O 1
ATOM 1451 N N . PRO A 1 187 ? 17.021 -5.261 4.648 1.00 94.38 187 PRO A N 1
ATOM 1452 C CA . PRO A 1 187 ? 16.784 -4.041 3.876 1.00 94.38 187 PRO A CA 1
ATOM 1453 C C . PRO A 1 187 ? 17.878 -3.001 4.120 1.00 94.38 187 PRO A C 1
ATOM 1455 O O . PRO A 1 187 ? 18.073 -2.579 5.260 1.00 94.38 187 PRO A O 1
ATOM 1458 N N . ALA A 1 188 ? 18.619 -2.619 3.082 1.00 94.19 188 ALA A N 1
ATOM 1459 C CA . ALA A 1 188 ? 19.784 -1.743 3.237 1.00 94.19 188 ALA A CA 1
ATOM 1460 C C . ALA A 1 188 ? 19.445 -0.277 2.946 1.00 94.19 188 ALA A C 1
ATOM 1462 O O . ALA A 1 188 ? 20.118 0.640 3.418 1.00 94.19 188 ALA A O 1
ATOM 1463 N N . ASN A 1 189 ? 18.390 -0.045 2.170 1.00 94.38 189 ASN A N 1
ATOM 1464 C CA . ASN A 1 189 ? 17.976 1.279 1.738 1.00 94.38 189 ASN A CA 1
ATOM 1465 C C . ASN A 1 189 ? 16.470 1.497 1.962 1.00 94.38 189 ASN A C 1
ATOM 1467 O O . ASN A 1 189 ? 15.709 0.571 2.247 1.00 94.38 189 ASN A O 1
ATOM 1471 N N . LYS A 1 190 ? 16.035 2.750 1.808 1.00 94.75 190 LYS A N 1
ATOM 1472 C CA . LYS A 1 190 ? 14.636 3.149 2.001 1.00 94.75 190 LYS A CA 1
ATOM 1473 C C . LYS A 1 190 ? 13.650 2.463 1.050 1.00 94.75 190 LYS A C 1
ATOM 1475 O O . LYS A 1 190 ? 12.508 2.234 1.437 1.00 94.75 190 LYS A O 1
ATOM 1480 N N . PHE A 1 191 ? 14.076 2.109 -0.164 1.00 91.50 191 PHE A N 1
ATOM 1481 C CA . PHE A 1 191 ? 13.220 1.425 -1.133 1.00 91.50 191 PHE A CA 1
ATOM 1482 C C . PHE A 1 191 ? 12.942 -0.014 -0.694 1.00 91.50 191 PHE A C 1
ATOM 1484 O O . PHE A 1 191 ? 11.795 -0.451 -0.759 1.00 91.50 191 PHE A O 1
ATOM 1491 N N . ASP A 1 192 ? 13.947 -0.718 -0.166 1.00 93.25 192 ASP A N 1
ATOM 1492 C CA . ASP A 1 192 ? 13.778 -2.067 0.390 1.00 93.25 192 ASP A CA 1
ATOM 1493 C C . ASP A 1 192 ? 12.807 -2.058 1.581 1.00 93.25 192 ASP A C 1
ATOM 1495 O O . ASP A 1 192 ? 11.937 -2.924 1.690 1.00 93.25 192 ASP A O 1
ATOM 1499 N N . ILE A 1 193 ? 12.927 -1.050 2.455 1.00 96.56 193 ILE A N 1
ATOM 1500 C CA . ILE A 1 193 ? 12.041 -0.854 3.612 1.00 96.56 193 ILE A CA 1
ATOM 1501 C C . ILE A 1 193 ? 10.609 -0.584 3.164 1.00 96.56 193 ILE A C 1
ATOM 1503 O O . ILE A 1 193 ? 9.686 -1.250 3.632 1.00 96.56 193 ILE A O 1
ATOM 1507 N N . ALA A 1 194 ? 10.415 0.368 2.249 1.00 93.44 194 ALA A N 1
ATOM 1508 C CA . ALA A 1 194 ? 9.097 0.672 1.709 1.00 93.44 194 ALA A CA 1
ATOM 1509 C C . ALA A 1 194 ? 8.490 -0.569 1.039 1.00 93.44 194 ALA A C 1
ATOM 1511 O O . ALA A 1 194 ? 7.316 -0.870 1.246 1.00 93.44 194 ALA A O 1
ATOM 1512 N N . ASN A 1 195 ? 9.291 -1.344 0.300 1.00 89.75 195 ASN A N 1
ATOM 1513 C CA . ASN A 1 195 ? 8.824 -2.570 -0.333 1.00 89.75 195 ASN A CA 1
ATOM 1514 C C . ASN A 1 195 ? 8.368 -3.621 0.693 1.00 89.75 195 ASN A C 1
ATOM 1516 O O . ASN A 1 195 ? 7.276 -4.166 0.541 1.00 89.75 195 ASN A O 1
ATOM 1520 N N . MET A 1 196 ? 9.144 -3.834 1.762 1.00 96.38 196 MET A N 1
ATOM 1521 C CA . MET A 1 196 ? 8.766 -4.709 2.880 1.00 96.38 196 MET A CA 1
ATOM 1522 C C . MET A 1 196 ? 7.461 -4.260 3.546 1.00 96.38 196 MET A C 1
ATOM 1524 O O . MET A 1 196 ? 6.572 -5.079 3.777 1.00 96.38 196 MET A O 1
ATOM 1528 N N . LEU A 1 197 ? 7.326 -2.965 3.845 1.00 96.75 197 LEU A N 1
ATOM 1529 C CA . LEU A 1 197 ? 6.112 -2.409 4.447 1.00 96.75 197 LEU A CA 1
ATOM 1530 C C . LEU A 1 197 ? 4.903 -2.581 3.524 1.00 96.75 197 LEU A C 1
ATOM 1532 O O . LEU A 1 197 ? 3.818 -2.913 3.988 1.00 96.75 197 LEU A O 1
ATOM 1536 N N . HIS A 1 198 ? 5.083 -2.439 2.215 1.00 92.62 198 HIS A N 1
ATOM 1537 C CA . HIS A 1 198 ? 4.018 -2.709 1.259 1.00 92.62 198 HIS A CA 1
ATOM 1538 C C . HIS A 1 198 ? 3.633 -4.194 1.180 1.00 92.62 198 HIS A C 1
ATOM 1540 O O . HIS A 1 198 ? 2.446 -4.480 1.071 1.00 92.62 198 HIS A O 1
ATOM 1546 N N . GLU A 1 199 ? 4.578 -5.142 1.254 1.00 93.75 199 GLU A N 1
ATOM 1547 C CA . GLU A 1 199 ? 4.222 -6.572 1.344 1.00 93.75 199 GLU A CA 1
ATOM 1548 C C . GLU A 1 199 ? 3.376 -6.849 2.597 1.00 93.75 199 GLU A C 1
ATOM 1550 O O . GLU A 1 199 ? 2.360 -7.541 2.515 1.00 93.75 199 GLU A O 1
ATOM 1555 N N . LEU A 1 200 ? 3.735 -6.248 3.740 1.00 96.44 200 LEU A N 1
ATOM 1556 C CA . LEU A 1 200 ? 2.932 -6.328 4.968 1.00 96.44 200 LEU A CA 1
ATOM 1557 C C . LEU A 1 200 ? 1.549 -5.697 4.790 1.00 96.44 200 LEU A C 1
ATOM 1559 O O . LEU A 1 200 ? 0.552 -6.282 5.204 1.00 96.44 200 LEU A O 1
ATOM 1563 N N . GLN A 1 201 ? 1.471 -4.531 4.147 1.00 95.94 201 GLN A N 1
ATOM 1564 C CA . GLN A 1 201 ? 0.209 -3.853 3.861 1.00 95.94 201 GLN A CA 1
ATOM 1565 C C . GLN A 1 201 ? -0.714 -4.729 3.007 1.00 95.94 201 GLN A C 1
ATOM 1567 O O . GLN A 1 201 ? -1.899 -4.822 3.319 1.00 95.94 201 GLN A O 1
ATOM 1572 N N . ILE A 1 202 ? -0.188 -5.371 1.956 1.00 89.75 202 ILE A N 1
ATOM 1573 C CA . ILE A 1 202 ? -0.955 -6.272 1.084 1.00 89.75 202 ILE A CA 1
ATOM 1574 C C . ILE A 1 202 ? -1.504 -7.446 1.896 1.00 89.75 202 ILE A C 1
ATOM 1576 O O . ILE A 1 202 ? -2.712 -7.664 1.880 1.00 89.75 202 ILE A O 1
ATOM 1580 N N . ALA A 1 203 ? -0.657 -8.141 2.661 1.00 94.06 203 ALA A N 1
ATOM 1581 C CA . ALA A 1 203 ? -1.100 -9.280 3.466 1.00 94.06 203 ALA A CA 1
ATOM 1582 C C . ALA A 1 203 ? -2.126 -8.889 4.535 1.00 94.06 203 ALA A C 1
ATOM 1584 O O . ALA A 1 203 ? -3.092 -9.609 4.765 1.00 94.06 203 ALA A O 1
ATOM 1585 N N . PHE A 1 204 ? -1.972 -7.724 5.166 1.00 96.31 204 PHE A N 1
ATOM 1586 C CA . PHE A 1 204 ? -2.976 -7.233 6.109 1.00 96.31 204 PHE A CA 1
ATOM 1587 C C . PHE A 1 204 ? -4.238 -6.722 5.419 1.00 96.31 204 PHE A C 1
ATOM 1589 O O . PHE A 1 204 ? -5.251 -6.584 6.083 1.00 96.31 204 PHE A O 1
ATOM 1596 N N . SER A 1 205 ? -4.223 -6.466 4.111 1.00 94.75 205 SER A N 1
ATOM 1597 C CA . SER A 1 205 ? -5.418 -6.072 3.353 1.00 94.75 205 SER A CA 1
ATOM 1598 C C . SER A 1 205 ? -6.267 -7.262 2.899 1.00 94.75 205 SER A C 1
ATOM 1600 O O . SER A 1 205 ? -7.286 -7.050 2.243 1.00 94.75 205 SER A O 1
ATOM 1602 N N . GLU A 1 206 ? -5.873 -8.499 3.213 1.00 91.88 206 GLU A N 1
ATOM 1603 C CA . GLU A 1 206 ? -6.668 -9.679 2.875 1.00 91.88 206 GLU A CA 1
ATOM 1604 C C . GLU A 1 206 ? -8.050 -9.628 3.563 1.00 91.88 206 GLU A C 1
ATOM 1606 O O . GLU A 1 206 ? -8.125 -9.246 4.735 1.00 91.88 206 GLU A O 1
ATOM 1611 N N . PRO A 1 207 ? -9.149 -10.014 2.875 1.00 91.75 207 PRO A N 1
ATOM 1612 C CA . PRO A 1 207 ? -10.506 -9.861 3.407 1.00 91.75 207 PRO A CA 1
ATOM 1613 C C . PRO A 1 207 ? -10.701 -10.499 4.783 1.00 91.75 207 PRO A C 1
ATOM 1615 O O . PRO A 1 207 ? -11.135 -9.826 5.709 1.00 91.75 207 PRO A O 1
ATOM 1618 N N . TRP A 1 208 ? -10.267 -11.752 4.950 1.00 95.50 208 TRP A N 1
ATOM 1619 C CA . TRP A 1 208 ? -10.390 -12.465 6.224 1.00 95.50 208 TRP A CA 1
ATOM 1620 C C . TRP A 1 208 ? -9.643 -11.760 7.365 1.00 95.50 208 TRP A C 1
ATOM 1622 O O . TRP A 1 208 ? -10.101 -11.765 8.503 1.00 95.50 208 TRP A O 1
ATOM 1632 N N . PHE A 1 209 ? -8.499 -11.128 7.079 1.00 96.69 209 PHE A N 1
ATOM 1633 C CA . PHE A 1 209 ? -7.732 -10.401 8.085 1.00 96.69 209 PHE A CA 1
ATOM 1634 C C . PHE A 1 209 ? -8.468 -9.124 8.498 1.00 96.69 209 PHE A C 1
ATOM 1636 O O . PHE A 1 209 ? -8.510 -8.781 9.679 1.00 96.69 209 PHE A O 1
ATOM 1643 N N . GLN A 1 210 ? -9.050 -8.414 7.528 1.00 97.12 210 GLN A N 1
ATOM 1644 C CA . GLN A 1 210 ? -9.828 -7.205 7.787 1.00 97.12 210 GLN A CA 1
ATOM 1645 C C . GLN A 1 210 ? -11.133 -7.508 8.537 1.00 97.12 210 GLN A C 1
ATOM 1647 O O . GLN A 1 210 ? -11.479 -6.748 9.441 1.00 97.12 210 GLN A O 1
ATOM 1652 N N . ASP A 1 211 ? -11.791 -8.632 8.242 1.00 94.31 211 ASP A N 1
ATOM 1653 C CA . ASP A 1 211 ? -12.961 -9.114 8.986 1.00 94.31 211 ASP A CA 1
ATOM 1654 C C . ASP A 1 211 ? -12.598 -9.388 10.457 1.00 94.31 211 ASP A C 1
ATOM 1656 O O . ASP A 1 211 ? -13.267 -8.903 11.368 1.00 94.31 211 ASP A O 1
ATOM 1660 N N . GLU A 1 212 ? -11.472 -10.061 10.717 1.00 97.31 212 GLU A N 1
ATOM 1661 C CA . GLU A 1 212 ? -10.975 -10.304 12.080 1.00 97.31 212 GLU A CA 1
ATOM 1662 C C . GLU A 1 212 ? -10.608 -9.000 12.816 1.00 97.31 212 GLU A C 1
ATOM 1664 O O . GLU A 1 212 ? -10.935 -8.824 13.991 1.00 97.31 212 GLU A O 1
ATOM 1669 N N . ILE A 1 213 ? -9.970 -8.034 12.142 1.00 97.44 213 ILE A N 1
ATOM 1670 C CA . ILE A 1 213 ? -9.707 -6.703 12.724 1.00 97.44 213 ILE A CA 1
ATOM 1671 C C . ILE A 1 213 ? -11.016 -5.986 13.072 1.00 97.44 213 ILE A C 1
ATOM 1673 O O . ILE A 1 213 ? -11.104 -5.357 14.133 1.00 97.44 213 ILE A O 1
ATOM 1677 N N . HIS A 1 214 ? -12.026 -6.073 12.207 1.00 95.12 214 HIS A N 1
ATOM 1678 C CA . HIS A 1 214 ? -13.346 -5.507 12.458 1.00 95.12 214 HIS A CA 1
ATOM 1679 C C . HIS A 1 214 ? -14.000 -6.152 13.690 1.00 95.12 214 HIS A C 1
ATOM 1681 O O . HIS A 1 214 ? -14.413 -5.431 14.601 1.00 95.12 214 HIS A O 1
ATOM 1687 N N . GLU A 1 215 ? -14.001 -7.482 13.790 1.00 95.06 215 GLU A N 1
ATOM 1688 C CA . GLU A 1 215 ? -14.536 -8.206 14.952 1.00 95.06 215 GLU A CA 1
ATOM 1689 C C . GLU A 1 215 ? -13.816 -7.841 16.260 1.00 95.06 215 GLU A C 1
ATOM 1691 O O . GLU A 1 215 ? -14.456 -7.653 17.304 1.00 95.06 215 GLU A O 1
ATOM 1696 N N . LEU A 1 216 ? -12.491 -7.651 16.219 1.00 96.56 216 LEU A N 1
ATOM 1697 C CA . LEU A 1 216 ? -11.729 -7.168 17.372 1.00 96.56 216 LEU A CA 1
ATOM 1698 C C . LEU A 1 216 ? -12.169 -5.760 17.801 1.00 96.56 216 LEU A C 1
ATOM 1700 O O . LEU A 1 216 ? -12.322 -5.516 19.002 1.00 96.56 216 LEU A O 1
ATOM 1704 N N . ARG A 1 217 ? -12.383 -4.834 16.853 1.00 95.12 217 ARG A N 1
ATOM 1705 C CA . ARG A 1 217 ? -12.857 -3.465 17.146 1.00 95.12 217 ARG A CA 1
ATOM 1706 C C . ARG A 1 217 ? -14.249 -3.488 17.764 1.00 95.12 217 ARG A C 1
ATOM 1708 O O . ARG A 1 217 ? -14.439 -2.934 18.845 1.00 95.12 217 ARG A O 1
ATOM 1715 N N . VAL A 1 218 ? -15.176 -4.210 17.135 1.00 91.94 218 VAL A N 1
ATOM 1716 C CA . VAL A 1 218 ? -16.546 -4.395 17.627 1.00 91.94 218 VAL A CA 1
ATOM 1717 C C . VAL A 1 218 ? -16.536 -4.958 19.050 1.00 91.94 218 VAL A C 1
ATOM 1719 O O . VAL A 1 218 ? -17.202 -4.422 19.937 1.00 91.94 218 VAL A O 1
ATOM 1722 N N . SER A 1 219 ? -15.722 -5.985 19.302 1.00 93.56 219 SER A N 1
ATOM 1723 C CA . SER A 1 219 ? -15.560 -6.580 20.631 1.00 93.56 219 SER A CA 1
ATOM 1724 C C . SER A 1 219 ? -15.014 -5.590 21.666 1.00 93.56 219 SER A C 1
ATOM 1726 O O . SER A 1 219 ? -15.454 -5.598 22.819 1.00 93.56 219 SER A O 1
ATOM 1728 N N . ALA A 1 220 ? -14.057 -4.739 21.288 1.00 93.88 220 ALA A N 1
ATOM 1729 C CA . ALA A 1 220 ? -13.513 -3.708 22.170 1.00 93.88 220 ALA A CA 1
ATOM 1730 C C . ALA A 1 220 ? -14.567 -2.647 22.524 1.00 93.88 220 ALA A C 1
ATOM 1732 O O . ALA A 1 220 ? -14.671 -2.260 23.688 1.00 93.88 220 ALA A O 1
ATOM 1733 N N . ASP A 1 221 ? -15.389 -2.239 21.556 1.00 92.06 221 ASP A N 1
ATOM 1734 C CA . ASP A 1 221 ? -16.451 -1.250 21.764 1.00 92.06 221 ASP A CA 1
ATOM 1735 C C . ASP A 1 221 ? -17.574 -1.775 22.661 1.00 92.06 221 ASP A C 1
ATOM 1737 O O . ASP A 1 221 ? -18.039 -1.051 23.545 1.00 92.06 221 ASP A O 1
ATOM 1741 N N . TYR A 1 222 ? -17.952 -3.051 22.516 1.00 90.06 222 TYR A N 1
ATOM 1742 C CA . TYR A 1 222 ? -18.875 -3.706 23.447 1.00 90.06 222 TYR A CA 1
ATOM 1743 C C . TYR A 1 222 ? -18.320 -3.733 24.876 1.00 90.06 222 TYR A C 1
ATOM 1745 O O . TYR A 1 222 ? -19.022 -3.371 25.818 1.00 90.06 222 TYR A O 1
ATOM 1753 N N . ARG A 1 223 ? -17.046 -4.111 25.059 1.00 91.12 223 ARG A N 1
ATOM 1754 C CA . ARG A 1 223 ? -16.412 -4.155 26.393 1.00 91.12 223 ARG A CA 1
ATOM 1755 C C . ARG A 1 223 ? -16.291 -2.777 27.039 1.00 91.12 223 ARG A C 1
ATOM 1757 O O . ARG A 1 223 ? -16.369 -2.678 28.258 1.00 91.12 223 ARG A O 1
ATOM 1764 N N . ALA A 1 224 ? -16.099 -1.735 26.237 1.00 91.50 224 ALA A N 1
ATOM 1765 C CA . ALA A 1 224 ? -16.025 -0.357 26.705 1.00 91.50 224 ALA A CA 1
ATOM 1766 C C . ALA A 1 224 ? -17.405 0.284 26.950 1.00 91.50 224 ALA A C 1
ATOM 1768 O O . ALA A 1 224 ? -17.463 1.445 27.346 1.00 91.50 224 ALA A O 1
ATOM 1769 N N . GLY A 1 225 ? -18.510 -0.429 26.688 1.00 90.75 225 GLY A N 1
ATOM 1770 C CA . GLY A 1 225 ? -19.867 0.117 26.794 1.00 90.75 225 GLY A CA 1
ATOM 1771 C C . GLY A 1 225 ? -20.193 1.180 25.738 1.00 90.75 225 GLY A C 1
ATOM 1772 O O . GLY A 1 225 ? -21.172 1.904 25.885 1.00 90.75 225 GLY A O 1
ATOM 1773 N N . ARG A 1 226 ? -19.384 1.288 24.675 1.00 87.81 226 ARG A N 1
ATOM 1774 C CA . ARG A 1 226 ? -19.604 2.231 23.563 1.00 87.81 226 ARG A CA 1
ATOM 1775 C C . ARG A 1 226 ? -20.694 1.759 22.608 1.00 87.81 226 ARG A C 1
ATOM 1777 O O . ARG A 1 226 ? -21.295 2.567 21.912 1.00 87.81 226 ARG A O 1
ATOM 1784 N N . ARG A 1 227 ? -20.964 0.453 22.592 1.00 82.88 227 ARG A N 1
ATOM 1785 C CA . ARG A 1 227 ? -22.033 -0.157 21.805 1.00 82.88 227 ARG A CA 1
ATOM 1786 C C . ARG A 1 227 ? -23.020 -0.832 22.750 1.00 82.88 227 ARG A C 1
ATOM 1788 O O . ARG A 1 227 ? -22.695 -1.855 23.349 1.00 82.88 227 ARG A O 1
ATOM 1795 N N . ASN A 1 228 ? -24.213 -0.258 22.894 1.00 76.44 228 ASN A N 1
ATOM 1796 C CA . ASN A 1 228 ? -25.275 -0.877 23.686 1.00 76.44 228 ASN A CA 1
ATOM 1797 C C . ASN A 1 228 ? -25.923 -2.021 22.891 1.00 76.44 228 ASN A C 1
ATOM 1799 O O . ASN A 1 228 ? -26.401 -1.791 21.779 1.00 76.44 228 ASN A O 1
ATOM 1803 N N . PRO A 1 229 ? -25.980 -3.246 23.437 1.00 66.69 229 PRO A N 1
ATOM 1804 C CA . PRO A 1 229 ? -26.680 -4.366 22.826 1.00 66.69 229 PRO A CA 1
ATOM 1805 C C . PRO A 1 229 ? -28.178 -4.310 23.161 1.00 66.69 229 PRO A C 1
ATOM 1807 O O . PRO A 1 229 ? -28.724 -5.293 23.652 1.00 66.69 229 PRO A O 1
ATOM 1810 N N . GLU A 1 230 ? -28.843 -3.168 22.960 1.00 79.62 230 GLU A N 1
ATOM 1811 C CA . GLU A 1 230 ? -30.302 -3.093 23.117 1.00 79.62 230 GLU A CA 1
ATOM 1812 C C . GLU A 1 230 ? -30.942 -4.078 22.118 1.00 79.62 230 GLU A C 1
ATOM 1814 O O . GLU A 1 230 ? -30.807 -3.887 20.903 1.00 79.62 230 GLU A O 1
ATOM 1819 N N . PRO A 1 231 ? -31.588 -5.168 22.583 1.00 71.31 231 PRO A N 1
ATOM 1820 C CA . PRO A 1 231 ? -32.134 -6.184 21.694 1.00 71.31 231 PRO A CA 1
ATOM 1821 C C . PRO A 1 231 ? -33.253 -5.573 20.849 1.00 71.31 231 PRO A C 1
ATOM 1823 O O . PRO A 1 231 ? -34.328 -5.262 21.353 1.00 71.31 231 PRO A O 1
ATOM 1826 N N . GLY A 1 232 ? -32.999 -5.399 19.552 1.00 76.12 232 GLY A N 1
ATOM 1827 C CA . GLY A 1 232 ? -33.967 -4.835 18.608 1.00 76.12 232 GLY A CA 1
ATOM 1828 C C . GLY A 1 232 ? -33.791 -3.346 18.305 1.00 76.12 232 GLY A C 1
ATOM 1829 O O . GLY A 1 232 ? -34.474 -2.845 17.412 1.00 76.12 232 GLY A O 1
ATOM 1830 N N . ALA A 1 233 ? -32.853 -2.647 18.953 1.00 70.19 233 ALA A N 1
ATOM 1831 C CA . ALA A 1 233 ? -32.410 -1.359 18.439 1.00 70.19 233 ALA A CA 1
ATOM 1832 C C . ALA A 1 233 ? -31.631 -1.611 17.143 1.00 70.19 233 ALA A C 1
ATOM 1834 O O . ALA A 1 233 ? -30.632 -2.337 17.134 1.00 70.19 233 ALA A O 1
ATOM 1835 N N . LEU A 1 234 ? -32.103 -1.035 16.031 1.00 68.38 234 LEU A N 1
ATOM 1836 C CA . LEU A 1 234 ? -31.296 -0.962 14.816 1.00 68.38 234 LEU A CA 1
ATOM 1837 C C . LEU A 1 234 ? -29.939 -0.373 15.212 1.00 68.38 234 LEU A C 1
ATOM 1839 O O . LEU A 1 234 ? -29.931 0.584 15.989 1.00 68.38 234 LEU A O 1
ATOM 1843 N N . PRO A 1 235 ? -28.812 -0.923 14.727 1.00 60.19 235 PRO A N 1
ATOM 1844 C CA . PRO A 1 235 ? -27.514 -0.330 14.971 1.00 60.19 235 PRO A CA 1
ATOM 1845 C C . PRO A 1 235 ? -27.546 1.078 14.383 1.00 60.19 235 PRO A C 1
ATOM 1847 O O . PRO A 1 235 ? -27.337 1.275 13.189 1.00 60.19 235 PRO A O 1
ATOM 1850 N N . THR A 1 236 ? -27.849 2.070 15.214 1.00 62.75 236 THR A N 1
ATOM 1851 C CA . THR A 1 236 ? -27.513 3.445 14.917 1.00 62.75 236 THR A CA 1
ATOM 1852 C C . THR A 1 236 ? -26.002 3.441 14.943 1.00 62.75 236 THR A C 1
ATOM 1854 O O . THR A 1 236 ? -25.391 3.341 16.009 1.00 62.75 236 THR A O 1
ATOM 1857 N N . LEU A 1 237 ? -25.417 3.405 13.745 1.00 58.94 237 LEU A N 1
ATOM 1858 C CA . LEU A 1 237 ? -24.033 3.764 13.489 1.00 58.94 237 LEU A CA 1
ATOM 1859 C C . LEU A 1 237 ? -23.882 5.210 13.950 1.00 58.94 237 LEU A C 1
ATOM 1861 O O . LEU A 1 237 ? -23.934 6.143 13.158 1.00 58.94 237 LEU A O 1
ATOM 1865 N N . ASP A 1 238 ? -23.785 5.400 15.258 1.00 67.88 238 ASP A N 1
ATOM 1866 C CA . ASP A 1 238 ? -23.241 6.624 15.790 1.00 67.88 238 ASP A CA 1
ATOM 1867 C C . ASP A 1 238 ? -21.758 6.564 15.431 1.00 67.88 238 ASP A C 1
ATOM 1869 O O . ASP A 1 238 ? -20.949 5.944 16.127 1.00 67.88 238 ASP A O 1
ATOM 1873 N N . GLU A 1 239 ? -21.425 7.120 14.262 1.00 64.50 239 GLU A N 1
ATOM 1874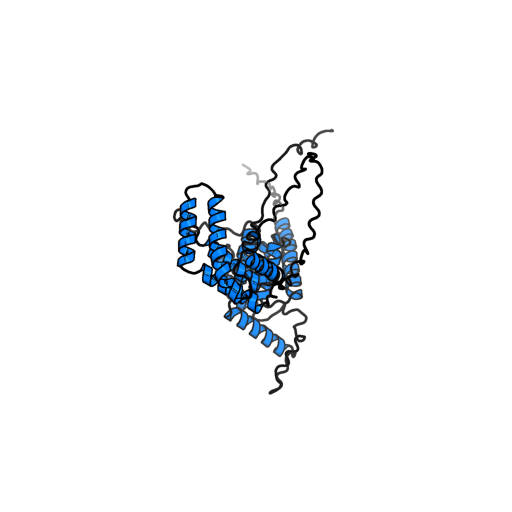 C CA . GLU A 1 239 ? -20.063 7.204 13.720 1.00 64.50 239 GLU A CA 1
ATOM 1875 C C . GLU A 1 239 ? -19.089 7.868 14.710 1.00 64.50 239 GLU A C 1
ATOM 1877 O O . GLU A 1 239 ? -17.876 7.826 14.516 1.00 64.50 239 GLU A O 1
ATOM 1882 N N . HIS A 1 240 ? -19.596 8.454 15.798 1.00 67.69 240 HIS A N 1
ATOM 1883 C CA . HIS A 1 240 ? -18.820 9.103 16.843 1.00 67.69 240 HIS A CA 1
ATOM 1884 C C . HIS A 1 240 ? -18.442 8.197 18.022 1.00 67.69 240 HIS A C 1
ATOM 1886 O O . HIS A 1 240 ? -17.617 8.607 18.840 1.00 67.69 240 HIS A O 1
ATOM 1892 N N . ALA A 1 241 ? -18.938 6.958 18.106 1.00 76.81 241 ALA A N 1
ATOM 1893 C CA . ALA A 1 241 ? -18.567 6.005 19.162 1.00 76.81 241 ALA A CA 1
ATOM 1894 C C . ALA A 1 241 ? -17.188 5.339 18.932 1.00 76.81 241 ALA A C 1
ATOM 1896 O O . ALA A 1 241 ? -16.976 4.175 19.272 1.00 76.81 241 ALA A O 1
ATOM 1897 N N . VAL A 1 242 ? -16.241 6.071 18.342 1.00 82.06 242 VAL A N 1
ATOM 1898 C CA . VAL A 1 242 ? -14.877 5.604 18.071 1.00 82.06 242 VAL A CA 1
ATOM 1899 C C . VAL A 1 242 ? -14.058 5.638 19.360 1.00 82.06 242 VAL A C 1
ATOM 1901 O O . VAL A 1 242 ? -14.186 6.549 20.181 1.00 82.06 242 VAL A O 1
ATOM 1904 N N . ASP A 1 243 ? -13.195 4.640 19.548 1.00 87.75 243 ASP A N 1
ATOM 1905 C CA . ASP A 1 243 ? -12.249 4.615 20.660 1.00 87.75 243 ASP A CA 1
ATOM 1906 C C . ASP A 1 243 ? -11.431 5.925 20.718 1.00 87.75 243 ASP A C 1
ATOM 1908 O O . ASP A 1 243 ? -10.794 6.289 19.726 1.00 87.75 243 ASP A O 1
ATOM 1912 N N . PRO A 1 244 ? -11.400 6.644 21.857 1.00 89.38 244 PRO A N 1
ATOM 1913 C CA . PRO A 1 244 ? -10.712 7.934 21.949 1.00 89.38 244 PRO A CA 1
ATOM 1914 C C . PRO A 1 244 ? -9.191 7.805 21.783 1.00 89.38 244 PRO A C 1
ATOM 1916 O O . PRO A 1 244 ? -8.517 8.778 21.441 1.00 89.38 244 PRO A O 1
ATOM 1919 N N . GLU A 1 245 ? -8.636 6.606 21.997 1.00 90.69 245 GLU A N 1
ATOM 1920 C CA . GLU A 1 245 ? -7.233 6.300 21.715 1.00 90.69 245 GLU A CA 1
ATOM 1921 C C . GLU A 1 245 ? -7.010 5.786 20.288 1.00 90.69 245 GLU A C 1
ATOM 1923 O O . GLU A 1 245 ? -5.884 5.437 19.936 1.00 90.69 245 GLU A O 1
ATOM 1928 N N . GLY A 1 246 ? -8.048 5.747 19.450 1.00 93.25 246 GLY A N 1
ATOM 1929 C CA . GLY A 1 246 ? -7.959 5.322 18.061 1.00 93.25 246 GLY A CA 1
ATOM 1930 C C . GLY A 1 246 ? -7.631 3.840 17.896 1.00 93.25 246 GLY A C 1
ATOM 1931 O O . GLY A 1 246 ? -6.921 3.473 16.956 1.00 93.25 246 GLY A O 1
ATOM 1932 N N . TYR A 1 247 ? -8.075 3.007 18.843 1.00 94.88 247 TYR A N 1
ATOM 1933 C CA . TYR A 1 247 ? -7.751 1.583 18.945 1.00 94.88 247 TYR A CA 1
ATOM 1934 C C . TYR A 1 247 ? -6.242 1.322 19.046 1.00 94.88 247 TYR A C 1
ATOM 1936 O O . TYR A 1 247 ? -5.740 0.279 18.618 1.00 94.88 247 TYR A O 1
ATOM 1944 N N . TYR A 1 248 ? -5.484 2.245 19.646 1.00 94.25 248 TYR A N 1
ATOM 1945 C CA . TYR A 1 248 ? -4.045 2.073 19.857 1.00 94.25 248 TYR A CA 1
ATOM 1946 C C . TYR A 1 248 ? -3.713 0.809 20.667 1.00 94.25 248 TYR A C 1
ATOM 1948 O O . TYR A 1 248 ? -2.699 0.175 20.396 1.00 94.25 248 TYR A O 1
ATOM 1956 N N . ASN A 1 249 ? -4.591 0.375 21.577 1.00 93.81 249 ASN A N 1
ATOM 1957 C CA . ASN A 1 249 ? -4.410 -0.805 22.433 1.00 93.81 249 ASN A CA 1
ATOM 1958 C C . ASN A 1 249 ? -5.403 -1.945 22.121 1.00 93.81 249 ASN A C 1
ATOM 1960 O O . ASN A 1 249 ? -5.947 -2.577 23.026 1.00 93.81 249 ASN A O 1
ATOM 1964 N N . LEU A 1 250 ? -5.663 -2.219 20.837 1.00 95.75 250 LEU A N 1
ATOM 1965 C CA . LEU A 1 250 ? -6.602 -3.270 20.432 1.00 95.75 250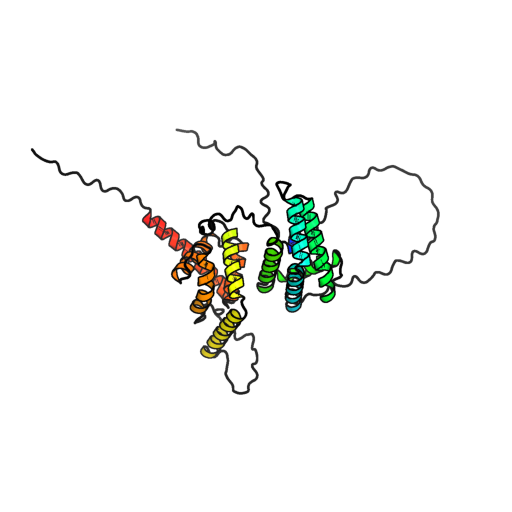 LEU A CA 1
ATOM 1966 C C . LEU A 1 250 ? -6.124 -4.672 20.860 1.00 95.75 250 LEU A C 1
ATOM 1968 O O . LEU A 1 250 ? -5.147 -5.205 20.325 1.00 95.75 250 LEU A O 1
ATOM 1972 N N . SER A 1 251 ? -6.821 -5.278 21.826 1.00 96.56 251 SER A N 1
ATOM 1973 C CA . SER A 1 251 ? -6.525 -6.630 22.320 1.00 96.56 251 SER A CA 1
ATOM 1974 C C . SER A 1 251 ? -6.637 -7.668 21.195 1.00 96.56 251 SER A C 1
ATOM 1976 O O . SER A 1 251 ? -7.489 -7.546 20.324 1.00 96.56 251 SER A O 1
ATOM 1978 N N . GLY A 1 252 ? -5.759 -8.677 21.177 1.00 96.94 252 GLY A N 1
ATOM 1979 C CA . GLY A 1 252 ? -5.729 -9.723 20.139 1.00 96.94 252 GLY A CA 1
ATOM 1980 C C . GLY A 1 252 ? -5.025 -9.329 18.833 1.00 96.94 252 GLY A C 1
ATOM 1981 O O . GLY A 1 252 ? -4.440 -10.190 18.174 1.00 96.94 252 GLY A O 1
ATOM 1982 N N . ARG A 1 253 ? -4.948 -8.032 18.506 1.00 97.62 253 ARG A N 1
ATOM 1983 C CA . ARG A 1 253 ? -4.345 -7.540 17.255 1.00 97.62 253 ARG A CA 1
ATOM 1984 C C . ARG A 1 253 ? -2.903 -7.995 17.045 1.00 97.62 253 ARG A C 1
ATOM 1986 O O . ARG A 1 253 ? -2.534 -8.349 15.934 1.00 97.62 253 ARG A O 1
ATOM 1993 N N . ALA A 1 254 ? -2.077 -7.985 18.092 1.00 96.50 254 ALA A N 1
ATOM 1994 C CA . ALA A 1 254 ? -0.674 -8.387 17.974 1.00 96.50 254 ALA A CA 1
ATOM 1995 C C . ALA A 1 254 ? -0.527 -9.862 17.552 1.00 96.50 254 ALA A C 1
ATOM 1997 O O . ALA A 1 254 ? 0.327 -10.181 16.727 1.00 96.50 254 ALA A O 1
ATOM 1998 N N . ALA A 1 255 ? -1.381 -10.747 18.077 1.00 97.25 255 ALA A N 1
ATOM 1999 C CA . ALA A 1 255 ? -1.388 -12.163 17.714 1.00 97.25 255 ALA A CA 1
ATOM 2000 C C . ALA A 1 255 ? -1.881 -12.376 16.275 1.00 97.25 255 ALA A C 1
ATOM 2002 O O . ALA A 1 255 ? -1.291 -13.171 15.544 1.00 97.25 255 ALA A O 1
ATOM 2003 N N . LEU A 1 256 ? -2.909 -11.627 15.860 1.00 97.62 256 LEU A N 1
ATOM 2004 C CA . LEU A 1 256 ? -3.427 -11.635 14.492 1.00 97.62 256 LEU A CA 1
ATOM 2005 C C . LEU A 1 256 ? -2.370 -11.136 13.490 1.00 97.62 256 LEU A C 1
ATOM 2007 O O . LEU A 1 256 ? -2.010 -11.851 12.559 1.00 97.62 256 LEU A O 1
ATOM 2011 N N . ALA A 1 257 ? -1.773 -9.965 13.735 1.00 97.69 257 ALA A N 1
ATOM 2012 C CA . ALA A 1 257 ? -0.723 -9.388 12.891 1.00 97.69 257 ALA A CA 1
ATOM 2013 C C . ALA A 1 257 ? 0.509 -10.299 12.765 1.00 97.69 257 ALA A C 1
ATOM 2015 O O . ALA A 1 257 ? 1.164 -10.337 11.723 1.00 97.69 257 ALA A O 1
ATOM 2016 N N . LEU A 1 258 ? 0.844 -11.052 13.819 1.00 97.50 258 LEU A N 1
ATOM 2017 C CA . LEU A 1 258 ? 1.965 -11.991 13.795 1.00 97.50 258 LEU A CA 1
ATOM 2018 C C . LEU A 1 258 ? 1.781 -13.096 12.740 1.00 97.50 258 LEU A C 1
ATOM 2020 O O . LEU A 1 258 ? 2.779 -13.594 12.226 1.00 97.50 258 LEU A O 1
ATOM 2024 N N . GLN A 1 259 ? 0.544 -13.453 12.376 1.00 96.69 259 GLN A N 1
ATOM 2025 C CA . GLN A 1 259 ? 0.283 -14.428 11.313 1.00 96.69 259 GLN A CA 1
ATOM 2026 C C . GLN A 1 259 ? 0.821 -13.935 9.962 1.00 96.69 259 GLN A C 1
ATOM 2028 O O . GLN A 1 259 ? 1.587 -14.651 9.325 1.00 96.69 259 GLN A O 1
ATOM 2033 N N . GLY A 1 260 ? 0.542 -12.683 9.579 1.00 93.94 260 GLY A N 1
ATOM 2034 C CA . GLY A 1 260 ? 1.108 -12.095 8.356 1.00 93.94 260 GLY A CA 1
ATOM 2035 C C . GLY A 1 260 ? 2.628 -11.907 8.440 1.00 93.94 260 GLY A C 1
ATOM 2036 O O . GLY A 1 260 ? 3.363 -12.275 7.520 1.00 93.94 260 GLY A O 1
ATOM 2037 N N . HIS A 1 261 ? 3.136 -11.434 9.586 1.00 97.06 261 HIS A N 1
ATOM 2038 C CA . HIS A 1 261 ? 4.579 -11.265 9.791 1.00 97.06 261 HIS A CA 1
ATOM 2039 C C . HIS A 1 261 ? 5.369 -12.575 9.629 1.00 97.06 261 HIS A C 1
ATOM 2041 O O . HIS A 1 261 ? 6.472 -12.544 9.084 1.00 97.06 261 HIS A O 1
ATOM 2047 N N . LYS A 1 262 ? 4.819 -13.726 10.047 1.00 96.56 262 LYS A N 1
ATOM 2048 C CA . LYS A 1 262 ? 5.478 -15.042 9.932 1.00 96.56 262 LYS A CA 1
ATOM 2049 C C . LYS A 1 262 ? 5.877 -15.411 8.507 1.00 96.56 262 LYS A C 1
ATOM 2051 O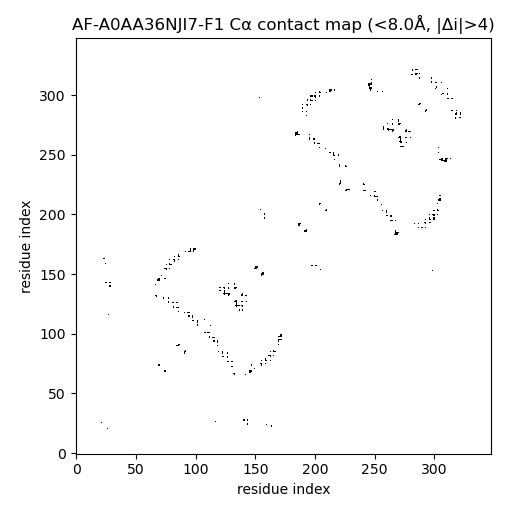 O . LYS A 1 262 ? 6.884 -16.089 8.323 1.00 96.56 262 LYS A O 1
ATOM 2056 N N . HIS A 1 263 ? 5.117 -14.963 7.513 1.00 94.38 263 HIS A N 1
ATOM 2057 C CA . HIS A 1 263 ? 5.363 -15.298 6.112 1.00 94.38 263 HIS A CA 1
ATOM 2058 C C . HIS A 1 263 ? 6.250 -14.275 5.396 1.00 94.38 263 HIS A C 1
ATOM 2060 O O . HIS A 1 263 ? 6.982 -14.636 4.470 1.00 94.38 263 HIS A O 1
ATOM 2066 N N . ILE A 1 264 ? 6.202 -13.015 5.835 1.00 95.38 264 ILE A N 1
ATOM 2067 C CA . ILE A 1 264 ? 6.848 -11.894 5.143 1.00 95.38 264 ILE A CA 1
ATOM 2068 C C . ILE A 1 264 ? 8.212 -11.574 5.743 1.00 95.38 264 ILE A C 1
ATOM 2070 O O . ILE A 1 264 ? 9.195 -11.493 5.012 1.00 95.38 264 ILE A O 1
ATOM 2074 N N . LEU A 1 265 ? 8.316 -11.447 7.068 1.00 96.06 265 LEU A N 1
ATOM 2075 C CA . LEU A 1 265 ? 9.554 -11.020 7.728 1.00 96.06 265 LEU A CA 1
ATOM 2076 C C . LEU A 1 265 ? 10.777 -11.895 7.391 1.00 96.06 265 LEU A C 1
ATOM 2078 O O . LEU A 1 265 ? 11.836 -11.322 7.105 1.00 96.06 265 LEU A O 1
ATOM 2082 N N . PRO A 1 266 ? 10.664 -13.238 7.291 1.00 95.38 266 PRO A N 1
ATOM 2083 C CA . PRO A 1 266 ? 11.795 -14.084 6.898 1.00 95.38 266 PRO A CA 1
ATOM 2084 C C . PRO A 1 266 ? 12.330 -13.826 5.483 1.00 95.38 266 PRO A C 1
ATOM 2086 O O . PRO A 1 266 ? 13.411 -14.302 5.133 1.00 95.38 266 PRO A O 1
ATOM 2089 N N . ARG A 1 267 ? 11.591 -13.105 4.631 1.00 93.38 267 ARG A N 1
ATOM 2090 C CA . ARG A 1 267 ? 12.063 -12.673 3.303 1.00 93.38 267 ARG A CA 1
ATOM 2091 C C . ARG A 1 267 ? 13.052 -11.510 3.386 1.00 93.38 267 ARG A C 1
ATOM 2093 O O . ARG A 1 267 ? 13.883 -11.373 2.501 1.00 93.38 267 ARG A O 1
ATOM 2100 N N . TYR A 1 268 ? 13.008 -10.759 4.483 1.00 94.69 268 TYR A N 1
ATOM 2101 C CA . TYR A 1 268 ? 13.808 -9.561 4.743 1.00 94.69 268 TYR A CA 1
ATOM 2102 C C . TYR A 1 268 ? 14.774 -9.743 5.922 1.00 94.69 268 TYR A C 1
ATOM 2104 O O . TYR A 1 268 ? 15.212 -8.774 6.540 1.00 94.69 268 TYR A O 1
ATOM 2112 N N . CYS A 1 269 ? 15.090 -10.996 6.266 1.00 95.00 269 CYS A N 1
ATOM 2113 C CA . CYS A 1 269 ? 15.987 -11.348 7.371 1.00 95.00 269 CYS A CA 1
ATOM 2114 C C . CYS A 1 269 ? 15.562 -10.831 8.743 1.00 95.00 269 CYS A C 1
ATOM 2116 O O . CYS A 1 269 ? 16.392 -10.566 9.618 1.00 95.00 269 CYS A O 1
ATOM 2118 N N . PHE A 1 270 ? 14.251 -10.764 8.945 1.00 95.50 270 PHE A N 1
ATOM 2119 C CA . PHE A 1 270 ? 13.642 -10.649 10.256 1.00 95.50 270 PHE A CA 1
ATOM 2120 C C . PHE A 1 270 ? 12.947 -11.964 10.598 1.00 95.50 270 PHE A C 1
ATOM 2122 O O . PHE A 1 270 ? 12.384 -12.643 9.743 1.00 95.50 270 PHE A O 1
ATOM 2129 N N . GLU A 1 271 ? 12.987 -12.358 11.862 1.00 95.94 271 GLU A N 1
ATOM 2130 C CA . GLU A 1 271 ? 12.263 -13.546 12.302 1.00 95.94 271 GLU A CA 1
ATOM 2131 C C . GLU A 1 271 ? 10.748 -13.284 12.276 1.00 95.94 271 GLU A C 1
ATOM 2133 O O . GLU A 1 271 ? 10.283 -12.183 12.570 1.00 95.94 271 GLU A O 1
ATOM 2138 N N . GLY A 1 272 ? 9.955 -14.314 11.983 1.00 94.88 272 GLY A N 1
ATOM 2139 C CA . GLY A 1 272 ? 8.491 -14.289 12.083 1.00 94.88 272 GLY A CA 1
ATOM 2140 C C . GLY A 1 272 ? 7.964 -14.326 13.525 1.00 94.88 272 GLY A C 1
ATOM 2141 O O . GLY A 1 272 ? 6.969 -14.991 13.804 1.00 94.88 272 GLY A O 1
ATOM 2142 N N . THR A 1 273 ? 8.676 -13.704 14.462 1.00 97.50 273 THR A N 1
ATOM 2143 C CA . THR A 1 273 ? 8.457 -13.765 15.915 1.00 97.50 273 THR A CA 1
ATOM 2144 C C . THR A 1 273 ? 8.206 -12.360 16.469 1.00 97.50 273 THR A C 1
ATOM 2146 O O . THR A 1 273 ? 8.540 -11.376 15.804 1.00 97.50 273 THR A O 1
ATOM 2149 N N . PRO A 1 274 ? 7.644 -12.210 17.683 1.00 96.25 274 PRO A N 1
ATOM 2150 C CA . PRO A 1 274 ? 7.529 -10.900 18.329 1.00 96.25 274 PRO A CA 1
ATOM 2151 C C . PRO A 1 274 ? 8.876 -10.165 18.435 1.00 96.25 274 PRO A C 1
ATOM 2153 O O . PRO A 1 274 ? 8.954 -8.954 18.232 1.00 96.25 274 PRO A O 1
ATOM 2156 N N . GLU A 1 275 ? 9.961 -10.891 18.701 1.00 96.12 275 GLU A N 1
ATOM 2157 C CA . GLU A 1 275 ? 11.335 -10.379 18.719 1.00 96.12 275 GLU A CA 1
ATOM 2158 C C . GLU A 1 275 ? 11.764 -9.887 17.335 1.00 96.12 275 GLU A C 1
ATOM 2160 O O . GLU A 1 275 ? 12.322 -8.796 17.216 1.00 96.12 275 GLU A O 1
ATOM 2165 N N . GLY A 1 276 ? 11.477 -10.655 16.283 1.00 95.75 276 GLY A N 1
ATOM 2166 C CA . GLY A 1 276 ? 11.754 -10.263 14.904 1.00 95.75 276 GLY A CA 1
ATOM 2167 C C . GLY A 1 276 ? 10.971 -9.027 14.463 1.00 95.75 276 GLY A C 1
ATOM 2168 O O . GLY A 1 276 ? 11.554 -8.142 13.842 1.00 95.75 276 GLY A O 1
ATOM 2169 N N . VAL A 1 277 ? 9.702 -8.900 14.869 1.00 97.25 277 VAL A N 1
ATOM 2170 C CA . VAL A 1 277 ? 8.892 -7.688 14.650 1.00 97.25 277 VAL A CA 1
ATOM 2171 C C . VAL A 1 277 ? 9.517 -6.487 15.362 1.00 97.25 277 VAL A C 1
ATOM 2173 O O . VAL A 1 277 ? 9.640 -5.427 14.760 1.00 97.25 277 VAL A O 1
ATOM 2176 N N . ARG A 1 278 ? 9.979 -6.639 16.612 1.00 95.75 278 ARG A N 1
ATOM 2177 C CA . ARG A 1 278 ? 10.683 -5.560 17.331 1.00 95.75 278 ARG A CA 1
ATOM 2178 C C . ARG A 1 278 ? 11.971 -5.138 16.620 1.00 95.75 278 ARG A C 1
ATOM 2180 O O . ARG A 1 278 ? 12.186 -3.943 16.435 1.00 95.75 278 ARG A O 1
ATOM 2187 N N . LYS A 1 279 ? 12.792 -6.099 16.176 1.00 95.56 279 LYS A N 1
ATOM 2188 C CA . LYS A 1 279 ? 14.003 -5.833 15.374 1.00 95.56 279 LYS A CA 1
ATOM 2189 C C . LYS A 1 279 ? 13.657 -5.118 14.062 1.00 95.56 279 LYS A C 1
ATOM 2191 O O . LYS A 1 279 ? 14.357 -4.188 13.679 1.00 95.56 279 LYS A O 1
ATOM 2196 N N . MET A 1 280 ? 12.575 -5.530 13.400 1.00 97.44 280 MET A N 1
ATOM 2197 C CA . MET A 1 280 ? 12.073 -4.897 12.180 1.00 97.44 280 MET A CA 1
ATOM 2198 C C . MET A 1 280 ? 11.628 -3.456 12.439 1.00 97.44 280 MET A C 1
ATOM 2200 O O . MET A 1 280 ? 12.062 -2.571 11.716 1.00 97.44 280 MET A O 1
ATOM 2204 N N . LEU A 1 281 ? 10.853 -3.188 13.495 1.00 97.19 281 LEU A N 1
ATOM 2205 C CA . LEU A 1 281 ? 10.417 -1.831 13.845 1.00 97.19 281 LEU A CA 1
ATOM 2206 C C . LEU A 1 281 ? 11.599 -0.917 14.184 1.00 97.19 281 LEU A C 1
ATOM 2208 O O . LEU A 1 281 ? 11.638 0.222 13.724 1.00 97.19 281 LEU A O 1
ATOM 2212 N N . LEU A 1 282 ? 12.586 -1.423 14.932 1.00 95.81 282 LEU A N 1
ATOM 2213 C CA . LEU A 1 282 ? 13.822 -0.688 15.207 1.00 95.81 282 LEU A CA 1
ATOM 2214 C C . LEU A 1 282 ? 14.585 -0.383 13.913 1.00 95.81 282 LEU A C 1
ATOM 2216 O O . LEU A 1 282 ? 15.081 0.722 13.744 1.00 95.81 282 LEU A O 1
ATOM 2220 N N . HIS A 1 283 ? 14.631 -1.318 12.969 1.00 96.25 283 HIS A N 1
ATOM 2221 C CA . HIS A 1 283 ? 15.274 -1.091 11.677 1.00 96.25 283 HIS A CA 1
ATOM 2222 C C . HIS A 1 283 ? 14.489 -0.108 10.794 1.00 96.25 283 HIS A C 1
ATOM 2224 O O . HIS A 1 283 ? 15.076 0.762 10.171 1.00 96.25 283 HIS A O 1
ATOM 2230 N N . VAL A 1 284 ? 13.155 -0.174 10.779 1.00 97.19 284 VAL A N 1
ATOM 2231 C CA . VAL A 1 284 ? 12.298 0.792 10.064 1.00 97.19 284 VAL A CA 1
ATOM 2232 C C . VAL A 1 284 ? 12.473 2.204 10.626 1.00 97.19 284 VAL A C 1
ATOM 2234 O O . VAL A 1 284 ? 12.473 3.172 9.868 1.00 97.19 284 VAL A O 1
ATOM 2237 N N . SER A 1 285 ? 12.665 2.327 11.942 1.00 96.50 285 SER A N 1
ATOM 2238 C CA . SER A 1 285 ? 12.791 3.613 12.628 1.00 96.50 285 SER A CA 1
ATOM 2239 C C . SER A 1 285 ? 13.924 4.497 12.103 1.00 96.50 285 SER A C 1
ATOM 2241 O O . SER A 1 285 ? 13.795 5.717 12.135 1.00 96.50 285 SER A O 1
ATOM 2243 N N . THR A 1 286 ? 15.000 3.904 11.570 1.00 96.75 286 THR A N 1
ATOM 2244 C CA . THR A 1 286 ? 16.141 4.652 11.014 1.00 96.75 286 THR A CA 1
ATOM 2245 C C . THR A 1 286 ? 15.814 5.329 9.685 1.00 96.75 286 THR A C 1
ATOM 2247 O O . THR A 1 286 ? 16.585 6.159 9.215 1.00 96.75 286 THR A O 1
ATOM 2250 N N . TYR A 1 287 ? 14.686 4.964 9.070 1.00 96.94 287 TYR A N 1
ATOM 2251 C CA . TYR A 1 287 ? 14.192 5.526 7.814 1.00 96.94 287 TYR A CA 1
ATOM 2252 C C . TYR A 1 287 ? 12.896 6.331 7.998 1.00 96.94 287 TYR A C 1
ATOM 2254 O O . TYR A 1 287 ? 12.392 6.892 7.024 1.00 96.94 287 TYR A O 1
ATOM 2262 N N . LEU A 1 288 ? 12.349 6.404 9.220 1.00 95.69 288 LEU A N 1
ATOM 2263 C CA . LEU A 1 288 ? 11.214 7.280 9.515 1.00 95.69 288 LEU A CA 1
ATOM 2264 C C . LEU A 1 288 ? 11.625 8.745 9.315 1.00 95.69 288 LEU A C 1
ATOM 2266 O O . LEU A 1 288 ? 12.724 9.154 9.688 1.00 95.69 288 LEU A O 1
ATOM 2270 N N . GLY A 1 289 ? 10.739 9.530 8.707 1.00 94.94 289 GLY A N 1
ATOM 2271 C CA . GLY A 1 289 ? 11.023 10.878 8.205 1.00 94.94 289 GLY A CA 1
ATOM 2272 C C . GLY A 1 289 ? 11.234 10.944 6.688 1.00 94.94 289 GLY A C 1
ATOM 2273 O O . GLY A 1 289 ? 11.060 12.015 6.100 1.00 94.94 289 GLY A O 1
ATOM 2274 N N . ASP A 1 290 ? 11.536 9.819 6.026 1.00 97.06 290 ASP A N 1
ATOM 2275 C CA . ASP A 1 290 ? 11.330 9.710 4.579 1.00 97.06 290 ASP A CA 1
ATOM 2276 C C . ASP A 1 290 ? 9.827 9.553 4.291 1.00 97.06 290 ASP A C 1
ATOM 2278 O O . ASP A 1 290 ? 9.144 8.712 4.878 1.00 97.06 290 ASP A O 1
ATOM 2282 N N . LYS A 1 291 ? 9.297 10.379 3.380 1.00 93.94 291 LYS A N 1
ATOM 2283 C CA . LYS A 1 291 ? 7.850 10.483 3.131 1.00 93.94 291 LYS A CA 1
ATOM 2284 C C . LYS A 1 291 ? 7.227 9.187 2.617 1.00 93.94 291 LYS A C 1
ATOM 2286 O O . LYS A 1 291 ? 6.057 8.932 2.911 1.00 93.94 291 LYS A O 1
ATOM 2291 N N . ASP A 1 292 ? 7.970 8.406 1.836 1.00 90.19 292 ASP A N 1
ATOM 2292 C CA . ASP A 1 292 ? 7.450 7.173 1.246 1.00 90.19 292 ASP A CA 1
ATOM 2293 C C . ASP A 1 292 ? 7.402 6.067 2.305 1.00 90.19 292 ASP A C 1
ATOM 2295 O O . ASP A 1 292 ? 6.394 5.367 2.429 1.00 90.19 292 ASP A O 1
ATOM 2299 N N . VAL A 1 293 ? 8.440 5.984 3.143 1.00 96.38 293 VAL A N 1
ATOM 2300 C CA . VAL A 1 293 ? 8.482 5.064 4.289 1.00 96.38 293 VAL A CA 1
ATOM 2301 C C . VAL A 1 293 ? 7.410 5.422 5.317 1.00 96.38 293 VAL A C 1
ATOM 2303 O O . VAL A 1 293 ? 6.664 4.542 5.743 1.00 96.38 293 VAL A O 1
ATOM 2306 N N . ASP A 1 294 ? 7.267 6.704 5.666 1.00 96.19 294 ASP A N 1
ATOM 2307 C CA . ASP A 1 294 ? 6.246 7.184 6.600 1.00 96.19 294 ASP A CA 1
ATOM 2308 C C . ASP A 1 294 ? 4.837 6.809 6.127 1.00 96.19 294 ASP A C 1
ATOM 2310 O O . ASP A 1 294 ? 4.026 6.311 6.916 1.00 96.19 294 ASP A O 1
ATOM 2314 N N . ARG A 1 295 ? 4.549 7.006 4.834 1.00 93.69 295 ARG A N 1
ATOM 2315 C CA . ARG A 1 295 ? 3.258 6.656 4.234 1.00 93.69 295 ARG A CA 1
ATOM 2316 C C . ARG A 1 295 ? 3.014 5.150 4.256 1.00 93.69 295 ARG A C 1
ATOM 2318 O O . ARG A 1 295 ? 1.940 4.733 4.683 1.00 93.69 295 ARG A O 1
ATOM 2325 N N . ALA A 1 296 ? 3.985 4.346 3.822 1.00 95.31 296 ALA A N 1
ATOM 2326 C CA . ALA A 1 296 ? 3.858 2.889 3.828 1.00 95.31 296 ALA A CA 1
ATOM 2327 C C . ALA A 1 296 ? 3.658 2.357 5.257 1.00 95.31 296 ALA A C 1
ATOM 2329 O O . ALA A 1 296 ? 2.795 1.514 5.499 1.00 95.31 296 ALA A O 1
ATOM 2330 N N . PHE A 1 297 ? 4.387 2.914 6.227 1.00 97.44 297 PHE A N 1
ATOM 2331 C CA . PHE A 1 297 ? 4.257 2.573 7.639 1.00 97.44 297 PHE A CA 1
ATOM 2332 C C . PHE A 1 297 ? 2.858 2.896 8.185 1.00 97.44 297 PHE A C 1
ATOM 2334 O O . PHE A 1 297 ? 2.231 2.057 8.834 1.00 97.44 297 PHE A O 1
ATOM 2341 N N . ASP A 1 298 ? 2.320 4.082 7.891 1.00 96.38 298 ASP A N 1
ATOM 2342 C CA . ASP A 1 298 ? 0.955 4.445 8.297 1.00 96.38 298 ASP A CA 1
ATOM 2343 C C . ASP A 1 2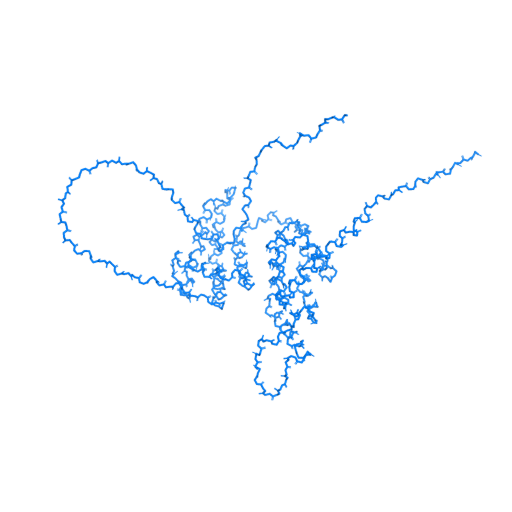98 ? -0.109 3.599 7.610 1.00 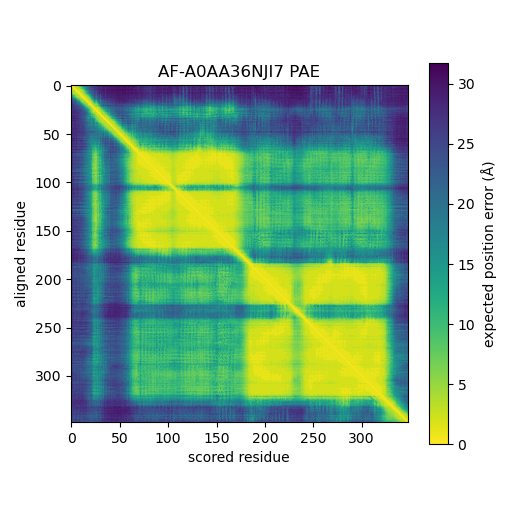96.38 298 ASP A C 1
ATOM 2345 O O . ASP A 1 298 ? -1.163 3.350 8.200 1.00 96.38 298 ASP A O 1
ATOM 2349 N N . ALA A 1 299 ? 0.136 3.176 6.373 1.00 95.00 299 ALA A N 1
ATOM 2350 C CA . ALA A 1 299 ? -0.789 2.336 5.637 1.00 95.00 299 ALA A CA 1
ATOM 2351 C C . ALA A 1 299 ? -0.861 0.926 6.243 1.00 95.00 299 ALA A C 1
ATOM 2353 O O . ALA A 1 299 ? -1.960 0.423 6.467 1.00 95.00 299 ALA A O 1
ATOM 2354 N N . VAL A 1 300 ? 0.282 0.338 6.621 1.00 97.44 300 VAL A N 1
ATOM 2355 C CA . VAL A 1 300 ? 0.334 -0.919 7.393 1.00 97.44 300 VAL A CA 1
ATOM 2356 C C . VAL A 1 300 ? -0.468 -0.786 8.686 1.00 97.44 300 VAL A C 1
ATOM 2358 O O . VAL A 1 300 ? -1.353 -1.593 8.954 1.00 97.44 300 VAL A O 1
ATOM 2361 N N . ASN A 1 301 ? -0.213 0.260 9.474 1.00 97.50 301 ASN A N 1
ATOM 2362 C CA . ASN A 1 301 ? -0.897 0.440 10.756 1.00 97.50 301 ASN A CA 1
ATOM 2363 C C . ASN A 1 301 ? -2.397 0.741 10.601 1.00 97.50 301 ASN A C 1
ATOM 2365 O O . ASN A 1 301 ? -3.193 0.351 11.452 1.00 97.50 301 ASN A O 1
ATOM 2369 N N . CYS A 1 302 ? -2.802 1.368 9.495 1.00 96.00 302 CYS A N 1
ATOM 2370 C CA . CYS A 1 302 ? -4.212 1.543 9.154 1.00 96.00 302 CYS A CA 1
ATOM 2371 C C . CYS A 1 302 ? -4.894 0.190 8.923 1.00 96.00 302 CYS A C 1
ATOM 2373 O O . CYS A 1 302 ? -5.962 -0.053 9.478 1.00 96.00 302 CYS A O 1
ATOM 2375 N N . LYS A 1 303 ? -4.239 -0.730 8.200 1.00 97.00 303 LYS A N 1
ATOM 2376 C CA . LYS A 1 303 ? -4.724 -2.110 8.008 1.00 97.00 303 LYS A CA 1
ATOM 2377 C C . LYS A 1 303 ? -4.737 -2.936 9.285 1.00 97.00 303 LYS A C 1
ATOM 2379 O O . LYS A 1 303 ? -5.538 -3.851 9.418 1.00 97.00 303 LYS A O 1
ATOM 2384 N N . LEU A 1 304 ? -3.932 -2.555 10.267 1.00 97.19 304 LEU A N 1
ATOM 2385 C CA . LEU A 1 304 ? -3.998 -3.079 11.627 1.00 97.19 304 LEU A CA 1
ATOM 2386 C C . LEU A 1 304 ? -5.110 -2.418 12.476 1.00 97.19 304 LEU A C 1
ATOM 2388 O O . LEU A 1 304 ? -5.147 -2.593 13.693 1.00 97.19 304 LEU A O 1
ATOM 2392 N N . GLY A 1 305 ? -6.015 -1.648 11.866 1.00 96.25 305 GLY A N 1
ATOM 2393 C CA . GLY A 1 305 ? -7.168 -1.042 12.532 1.00 96.25 305 GLY A CA 1
ATOM 2394 C C . GLY A 1 305 ? -6.840 0.177 13.396 1.00 96.25 305 GLY A C 1
ATOM 2395 O O . GLY A 1 305 ? -7.639 0.520 14.262 1.00 96.25 305 GLY A O 1
ATOM 2396 N N . MET A 1 306 ? -5.674 0.812 13.214 1.00 96.81 306 MET A N 1
ATOM 2397 C CA . MET A 1 306 ? -5.328 2.045 13.931 1.00 96.81 306 MET A CA 1
ATOM 2398 C C . MET A 1 306 ? -5.893 3.288 13.235 1.00 96.81 306 MET A C 1
ATOM 2400 O O . MET A 1 306 ? -5.651 3.522 12.047 1.00 96.81 306 MET A O 1
ATOM 2404 N N . GLU A 1 307 ? -6.542 4.153 14.012 1.00 95.06 307 GLU A N 1
ATOM 2405 C CA . GLU A 1 307 ? -7.003 5.470 13.556 1.00 95.06 307 GLU A CA 1
ATOM 2406 C C . GLU A 1 307 ? -5.830 6.464 13.372 1.00 95.06 307 GLU A C 1
ATOM 2408 O O . GLU A 1 307 ? -4.732 6.233 13.893 1.00 95.06 307 GLU A O 1
ATOM 2413 N N . PRO A 1 308 ? -6.005 7.593 12.648 1.00 94.50 308 PRO A N 1
ATOM 2414 C CA . PRO A 1 308 ? -4.925 8.550 12.366 1.00 94.50 308 PRO A CA 1
ATOM 2415 C C . PRO A 1 308 ? -4.112 8.993 13.595 1.00 94.50 308 PRO A C 1
ATOM 2417 O O . PRO A 1 308 ? -2.881 8.987 13.560 1.00 94.50 308 PRO A O 1
ATOM 2420 N N . ASN A 1 309 ? -4.780 9.307 14.709 1.00 93.44 309 ASN A N 1
ATOM 2421 C CA . ASN A 1 309 ? -4.108 9.738 15.940 1.00 93.44 309 ASN A CA 1
ATOM 2422 C C . ASN A 1 309 ? -3.295 8.606 16.590 1.00 93.44 309 ASN A C 1
ATOM 2424 O O . ASN A 1 309 ? -2.196 8.847 17.093 1.00 93.44 309 ASN A O 1
ATOM 2428 N N . ALA A 1 310 ? -3.804 7.371 16.551 1.00 95.69 310 ALA A N 1
ATOM 2429 C CA . ALA A 1 310 ? -3.101 6.193 17.054 1.00 95.69 310 ALA A CA 1
ATOM 2430 C C . ALA A 1 310 ? -1.846 5.896 16.222 1.00 95.69 310 ALA A C 1
ATOM 2432 O O . ALA A 1 310 ? -0.782 5.643 16.788 1.00 95.69 310 ALA A O 1
ATOM 2433 N N . ARG A 1 311 ? -1.944 6.003 14.890 1.00 96.50 311 ARG A N 1
ATOM 2434 C CA . ARG A 1 311 ? -0.806 5.841 13.969 1.00 96.50 311 ARG A CA 1
ATOM 2435 C C . ARG A 1 311 ? 0.292 6.866 14.232 1.00 96.50 311 ARG A C 1
ATOM 2437 O O . ARG A 1 311 ? 1.455 6.489 14.365 1.00 96.50 311 ARG A O 1
ATOM 2444 N N . LEU A 1 312 ? -0.078 8.138 14.399 1.00 95.81 312 LEU A N 1
ATOM 2445 C CA . LEU A 1 312 ? 0.876 9.203 14.714 1.00 95.81 312 LEU A CA 1
ATOM 2446 C C . LEU A 1 312 ? 1.621 8.926 16.028 1.00 95.81 312 LEU A C 1
ATOM 2448 O O . LEU A 1 312 ? 2.849 9.008 16.066 1.00 95.81 312 LEU A O 1
ATOM 2452 N N . ARG A 1 313 ? 0.891 8.546 17.086 1.00 96.19 313 ARG A N 1
ATOM 2453 C CA . ARG A 1 313 ? 1.485 8.160 18.378 1.00 96.19 313 ARG A CA 1
ATOM 2454 C C . ARG A 1 313 ? 2.413 6.957 18.233 1.00 96.19 313 ARG A C 1
ATOM 2456 O O . ARG A 1 313 ? 3.514 6.967 18.776 1.00 96.19 313 ARG A O 1
ATOM 2463 N N . PHE A 1 314 ? 2.000 5.943 17.471 1.00 97.00 314 PHE A N 1
ATOM 2464 C CA . PHE A 1 314 ? 2.813 4.751 17.249 1.00 97.00 314 PHE A CA 1
ATOM 2465 C C . PHE A 1 314 ? 4.114 5.077 16.515 1.00 97.00 314 PHE A C 1
ATOM 2467 O O . PHE A 1 314 ? 5.182 4.636 16.935 1.00 97.00 314 PHE A O 1
ATOM 2474 N N . ARG A 1 315 ? 4.053 5.916 15.475 1.00 96.88 315 ARG A N 1
ATOM 2475 C CA . ARG A 1 315 ? 5.247 6.384 14.762 1.00 96.88 315 ARG A CA 1
ATOM 2476 C C . ARG A 1 315 ? 6.206 7.120 15.698 1.00 96.88 315 ARG A C 1
ATOM 2478 O O . ARG A 1 315 ? 7.399 6.839 15.676 1.00 96.88 315 ARG A O 1
ATOM 2485 N N . GLN A 1 316 ? 5.698 8.023 16.540 1.00 96.38 316 GLN A N 1
ATOM 2486 C CA . GLN A 1 316 ? 6.515 8.740 17.529 1.00 96.38 316 GLN A CA 1
ATOM 2487 C C . GLN A 1 316 ? 7.183 7.779 18.525 1.00 96.38 316 GLN A C 1
ATOM 2489 O O . GLN A 1 316 ? 8.358 7.939 18.860 1.00 96.38 316 GLN A O 1
ATOM 2494 N N . LEU A 1 317 ? 6.462 6.746 18.967 1.00 96.25 317 LEU A N 1
ATOM 2495 C CA . LEU A 1 317 ? 7.007 5.721 19.854 1.00 96.25 317 LEU A CA 1
ATOM 2496 C C . LEU A 1 317 ? 8.128 4.918 19.175 1.00 96.25 317 LEU A C 1
ATOM 2498 O O . LEU A 1 317 ? 9.195 4.748 19.757 1.00 96.25 317 LEU A O 1
ATOM 2502 N N . VAL A 1 318 ? 7.939 4.489 17.926 1.00 96.06 318 VAL A N 1
ATOM 2503 C CA . VAL A 1 318 ? 8.977 3.767 17.169 1.00 96.06 318 VAL A CA 1
ATOM 2504 C C . VAL A 1 318 ? 10.197 4.656 16.894 1.00 96.06 318 VAL A C 1
ATOM 2506 O O . VAL A 1 318 ? 11.329 4.208 17.068 1.00 96.06 318 VAL A O 1
ATOM 2509 N N . ALA A 1 319 ? 9.985 5.927 16.542 1.00 95.00 319 ALA A N 1
ATOM 2510 C CA . ALA A 1 319 ? 11.064 6.890 16.323 1.00 95.00 319 ALA A CA 1
ATOM 2511 C C . ALA A 1 319 ? 11.856 7.208 17.608 1.00 95.00 319 ALA A C 1
ATOM 2513 O O . ALA A 1 319 ? 13.062 7.412 17.552 1.00 95.00 319 ALA A O 1
ATOM 2514 N N . SER A 1 320 ? 11.208 7.229 18.776 1.00 93.75 320 SER A N 1
ATOM 2515 C CA . SER A 1 320 ? 11.888 7.478 20.060 1.00 93.75 320 SER A CA 1
ATOM 2516 C C . SER A 1 320 ? 12.612 6.249 20.616 1.00 93.75 320 SER A C 1
ATOM 2518 O O . SER A 1 320 ? 13.661 6.390 21.244 1.00 93.75 320 SER A O 1
ATOM 2520 N N . ALA A 1 321 ? 12.107 5.040 20.351 1.00 89.94 321 ALA A N 1
ATOM 2521 C CA . ALA A 1 321 ? 12.774 3.797 20.739 1.00 89.94 321 ALA A CA 1
ATOM 2522 C C . ALA A 1 321 ? 14.146 3.634 20.062 1.00 89.94 321 ALA A C 1
ATOM 2524 O O . ALA A 1 321 ? 15.066 3.064 20.648 1.00 89.94 321 ALA A O 1
ATOM 2525 N N . SER A 1 322 ? 14.306 4.166 18.849 1.00 87.69 322 SER A N 1
ATOM 2526 C CA . SER A 1 322 ? 15.575 4.107 18.123 1.00 87.69 322 SER A CA 1
ATOM 2527 C C . SER A 1 322 ? 16.655 4.974 18.755 1.00 87.69 322 SER A C 1
ATOM 2529 O O . SER A 1 322 ? 17.783 4.516 18.931 1.00 87.69 322 SER A O 1
ATOM 2531 N N . ALA A 1 323 ? 16.279 6.177 19.197 1.00 85.56 323 ALA A N 1
ATOM 2532 C CA . ALA A 1 323 ? 17.175 7.089 19.893 1.00 85.56 323 ALA A CA 1
ATOM 2533 C C . ALA A 1 323 ? 17.739 6.448 21.173 1.00 85.56 323 ALA A C 1
ATOM 2535 O O . ALA A 1 323 ? 18.934 6.534 21.430 1.00 85.56 323 ALA A O 1
ATOM 2536 N N . GLN A 1 324 ? 16.904 5.721 21.923 1.00 84.06 324 GLN A N 1
ATOM 2537 C CA . GLN A 1 324 ? 17.329 5.029 23.147 1.00 84.06 324 GLN A CA 1
ATOM 2538 C C . GLN A 1 324 ? 18.216 3.804 22.874 1.00 84.06 324 GLN A C 1
ATOM 2540 O O . GLN A 1 324 ? 19.100 3.489 23.670 1.00 84.06 324 GLN A O 1
ATOM 2545 N N . SER A 1 325 ? 18.001 3.099 21.757 1.00 80.69 325 SER A N 1
ATOM 2546 C CA . SER A 1 325 ? 18.826 1.940 21.392 1.00 80.69 325 SER A CA 1
ATOM 2547 C C . SER A 1 325 ? 20.244 2.340 20.976 1.00 80.69 325 SER A C 1
ATOM 2549 O O . SER A 1 325 ? 21.184 1.599 21.259 1.00 80.69 325 SER A O 1
ATOM 2551 N N . LEU A 1 326 ? 20.409 3.497 20.323 1.00 71.81 326 LEU A N 1
ATOM 2552 C CA . LEU A 1 326 ? 21.724 4.006 19.916 1.00 71.81 326 LEU A CA 1
ATOM 2553 C C . LEU A 1 326 ? 22.586 4.404 21.123 1.00 71.81 326 LEU A C 1
ATOM 2555 O O . LEU A 1 326 ? 23.795 4.171 21.112 1.00 71.81 326 LEU A O 1
ATOM 2559 N N . ASP A 1 327 ? 21.968 4.908 22.193 1.00 68.50 327 ASP A N 1
ATOM 2560 C CA . ASP A 1 327 ? 22.677 5.236 23.435 1.00 68.50 327 ASP A CA 1
ATOM 2561 C C . ASP A 1 327 ? 23.235 3.984 24.137 1.00 68.50 327 ASP A C 1
ATOM 2563 O O . ASP A 1 327 ? 24.329 4.016 24.708 1.00 68.50 327 ASP A O 1
ATOM 2567 N N . LEU A 1 328 ? 22.532 2.850 24.054 1.00 57.66 328 LEU A N 1
ATOM 2568 C CA . LEU A 1 328 ? 22.977 1.577 24.634 1.00 57.66 328 LEU A CA 1
ATOM 2569 C C . LEU A 1 328 ? 24.168 0.964 23.883 1.00 57.66 328 LEU A C 1
ATOM 2571 O O . LEU A 1 328 ? 25.101 0.475 24.525 1.00 57.66 328 LEU A O 1
ATOM 2575 N N . GLU A 1 329 ? 24.185 1.026 22.549 1.00 58.84 329 GLU A N 1
ATOM 2576 C CA . GLU A 1 329 ? 25.342 0.556 21.771 1.00 58.84 329 GLU A CA 1
ATOM 2577 C C . GLU A 1 329 ? 26.554 1.492 21.912 1.00 58.84 329 GLU A C 1
ATOM 2579 O O . GLU A 1 329 ? 27.688 1.016 22.024 1.00 58.84 329 GLU A O 1
ATOM 2584 N N . ALA A 1 330 ? 26.338 2.808 22.020 1.00 58.53 330 ALA A N 1
ATOM 2585 C CA . ALA A 1 330 ? 27.411 3.774 22.265 1.00 58.53 330 ALA A CA 1
ATOM 2586 C C . ALA A 1 330 ? 28.093 3.566 23.632 1.00 58.53 330 ALA A C 1
ATOM 2588 O O . ALA A 1 330 ? 29.313 3.702 23.746 1.00 58.53 330 ALA A O 1
ATOM 2589 N N . LEU A 1 331 ? 27.338 3.162 24.661 1.00 50.62 331 LEU A N 1
ATOM 2590 C CA . LEU A 1 331 ? 27.880 2.826 25.985 1.00 50.62 331 LEU A CA 1
ATOM 2591 C C . LEU A 1 331 ? 28.695 1.521 25.990 1.00 50.62 331 LEU A C 1
ATOM 2593 O O . LEU A 1 331 ? 29.613 1.372 26.799 1.00 50.62 331 LEU A O 1
ATOM 2597 N N . HIS A 1 332 ? 28.394 0.579 25.094 1.00 51.84 332 HIS A N 1
ATOM 2598 C CA . HIS A 1 332 ? 29.137 -0.682 24.957 1.00 51.84 332 HIS A CA 1
ATOM 2599 C C . HIS A 1 332 ? 30.357 -0.582 24.033 1.00 51.84 332 HIS A C 1
ATOM 2601 O O . HIS A 1 332 ? 31.210 -1.467 24.054 1.00 51.84 332 HIS A O 1
ATOM 2607 N N . CYS A 1 333 ? 30.506 0.525 23.303 1.00 37.81 333 CYS A N 1
ATOM 2608 C CA . CYS A 1 333 ? 31.680 0.812 22.483 1.00 37.81 333 CYS A CA 1
ATOM 2609 C C . CYS A 1 333 ? 32.704 1.718 23.195 1.00 37.81 333 CYS A C 1
ATOM 2611 O O . CYS A 1 333 ? 33.448 2.458 22.550 1.00 37.81 333 CYS A O 1
ATOM 2613 N N . THR A 1 334 ? 32.788 1.659 24.531 1.00 43.84 334 THR A N 1
ATOM 2614 C CA . THR A 1 334 ? 33.988 2.154 25.217 1.00 43.84 334 THR A CA 1
ATOM 2615 C C . THR A 1 334 ? 35.092 1.111 25.031 1.00 43.84 334 THR A C 1
ATOM 2617 O O . THR A 1 334 ? 34.890 -0.054 25.379 1.00 43.84 334 THR A O 1
ATOM 2620 N N . PRO A 1 335 ? 36.255 1.461 24.448 1.00 46.09 335 PRO A N 1
ATOM 2621 C CA . PRO A 1 335 ? 37.350 0.514 24.334 1.00 46.09 335 PRO A CA 1
ATOM 2622 C C . PRO A 1 335 ? 37.699 0.070 25.748 1.00 46.09 335 PRO A C 1
ATOM 2624 O O . PRO A 1 335 ? 38.113 0.892 26.568 1.00 46.09 335 PRO A O 1
ATOM 2627 N N . SER A 1 336 ? 37.484 -1.217 26.034 1.00 46.25 336 SER A N 1
ATOM 2628 C CA . SER A 1 336 ? 37.931 -1.874 27.256 1.00 46.25 336 SER A CA 1
ATOM 2629 C C . SER A 1 336 ? 39.406 -1.540 27.424 1.00 46.25 336 SER A C 1
ATOM 2631 O O . SER A 1 336 ? 40.266 -2.113 26.753 1.00 46.25 336 SER A O 1
ATOM 2633 N N . ARG A 1 337 ? 39.686 -0.531 28.256 1.00 48.38 337 ARG A N 1
ATOM 2634 C CA . ARG A 1 337 ? 41.025 -0.038 28.545 1.00 48.38 337 ARG A CA 1
ATOM 2635 C C . ARG A 1 337 ? 41.760 -1.227 29.128 1.00 48.38 337 ARG A C 1
ATOM 2637 O O . ARG A 1 337 ? 41.507 -1.589 30.272 1.00 48.38 337 ARG A O 1
ATOM 2644 N N . ALA A 1 338 ? 42.589 -1.858 28.298 1.00 49.50 338 ALA A N 1
ATOM 2645 C CA . ALA A 1 338 ? 43.369 -3.023 28.654 1.00 49.50 338 ALA A CA 1
ATOM 2646 C C . ALA A 1 338 ? 44.040 -2.746 29.999 1.00 49.50 338 ALA A C 1
ATOM 2648 O O . ALA A 1 338 ? 44.932 -1.901 30.116 1.00 49.50 338 ALA A O 1
ATOM 2649 N N . SER A 1 339 ? 43.547 -3.414 31.038 1.00 53.81 339 SER A N 1
ATOM 2650 C CA . SER A 1 339 ? 44.203 -3.475 32.326 1.00 53.81 339 SER A CA 1
ATOM 2651 C C . SER A 1 339 ? 45.510 -4.219 32.092 1.00 53.81 339 SER A C 1
ATOM 2653 O O . SER A 1 339 ? 45.539 -5.451 32.069 1.00 53.81 339 SER A O 1
ATOM 2655 N N . ASN A 1 340 ? 46.579 -3.455 31.854 1.00 52.50 340 ASN A N 1
ATOM 2656 C CA . ASN A 1 340 ? 47.954 -3.923 31.921 1.00 52.50 340 ASN A CA 1
ATOM 2657 C C . ASN A 1 340 ? 48.162 -4.541 33.302 1.00 52.50 340 ASN A C 1
ATOM 2659 O O . ASN A 1 340 ? 48.459 -3.859 34.281 1.00 52.50 340 ASN A O 1
ATOM 2663 N N . SER A 1 341 ? 47.942 -5.847 33.366 1.00 59.06 341 SER A N 1
ATOM 2664 C CA . SER A 1 341 ? 48.233 -6.673 34.523 1.00 59.06 341 SER A CA 1
ATOM 2665 C C . SER A 1 341 ? 49.738 -6.936 34.471 1.00 59.06 341 SER A C 1
ATOM 2667 O O . SER A 1 341 ? 50.203 -7.508 33.481 1.00 59.06 341 SER A O 1
ATOM 2669 N N . PRO A 1 342 ? 50.533 -6.492 35.456 1.00 62.62 342 PRO A N 1
ATOM 2670 C CA . PRO A 1 342 ? 51.969 -6.722 35.437 1.00 62.62 342 PRO A CA 1
ATOM 2671 C C . PRO A 1 342 ? 52.246 -8.226 35.549 1.00 62.62 342 PRO A C 1
ATOM 2673 O O . PRO A 1 342 ? 51.803 -8.882 36.491 1.00 62.62 342 PRO A O 1
ATOM 2676 N N . SER A 1 343 ? 52.967 -8.779 34.570 1.00 66.50 343 SER A N 1
ATOM 2677 C CA . SER A 1 343 ? 53.382 -10.184 34.565 1.00 66.50 343 SER A CA 1
ATOM 2678 C C . SER A 1 343 ? 54.209 -10.526 35.812 1.00 66.50 343 SER A C 1
ATOM 2680 O O . SER A 1 343 ? 55.108 -9.760 36.175 1.00 66.50 343 SER A O 1
ATOM 2682 N N . PRO A 1 344 ? 53.982 -11.689 36.450 1.00 66.94 344 PRO A N 1
ATOM 2683 C CA . PRO A 1 344 ? 54.797 -12.113 37.575 1.00 66.94 344 PRO A CA 1
ATOM 2684 C C . PRO A 1 344 ? 56.191 -12.516 37.077 1.00 66.94 344 PRO A C 1
ATOM 2686 O O . PRO A 1 344 ? 56.349 -13.448 36.285 1.00 66.94 344 PRO A O 1
ATOM 2689 N N . ARG A 1 345 ? 57.217 -11.796 37.550 1.00 68.62 345 ARG A N 1
ATOM 2690 C CA . ARG A 1 345 ? 58.632 -12.169 37.409 1.00 68.62 345 ARG A CA 1
ATOM 2691 C C . ARG A 1 345 ? 58.844 -13.566 37.996 1.00 68.62 345 ARG A C 1
ATOM 2693 O O . ARG A 1 345 ? 58.668 -13.757 39.196 1.00 68.62 345 ARG A O 1
ATOM 2700 N N . ARG A 1 346 ? 59.291 -14.514 37.171 1.00 68.88 346 ARG A N 1
ATOM 2701 C CA . ARG A 1 346 ? 59.952 -15.732 37.656 1.00 68.88 346 ARG A CA 1
ATOM 2702 C C . ARG A 1 346 ? 61.306 -15.340 38.252 1.00 68.88 346 ARG A C 1
ATOM 2704 O O . ARG A 1 346 ? 62.090 -14.665 37.587 1.00 68.88 346 ARG A O 1
ATOM 2711 N N . GLN A 1 347 ? 61.543 -15.730 39.500 1.00 59.22 347 GLN A N 1
ATOM 2712 C CA . GLN A 1 347 ? 62.867 -15.738 40.123 1.00 59.22 347 GLN A CA 1
ATOM 2713 C C . GLN A 1 347 ? 63.513 -17.130 39.967 1.00 59.22 347 GLN A C 1
ATOM 2715 O O . GLN A 1 347 ? 62.767 -18.085 39.735 1.00 59.22 347 GLN A O 1
ATOM 2720 N N . PRO A 1 348 ? 64.861 -17.196 39.984 1.00 69.44 348 PRO A N 1
ATOM 2721 C CA . PRO A 1 348 ? 65.660 -18.301 39.441 1.00 69.44 348 PRO A CA 1
ATOM 2722 C C . PRO A 1 348 ? 65.583 -19.613 40.220 1.00 69.44 348 PRO A C 1
ATOM 2724 O O . PRO A 1 348 ? 65.412 -19.564 41.459 1.00 69.44 348 PRO A O 1
#

Mean predicted aligned error: 13.32 Å

Sequence (348 aa):
MAHDMDSLMKSPGLTDLELSPPTLLASLSPKSSKRAAGKIRSASISDSCEPFSGKEELPDIQEKEAAPELTKTDALALQRALLAAFEEPSFQRRLRELAEEHRVSQGKTRGYTAGFMRLVRREQMKVLPDFGFEASEHGVEAMLRAFAEWKGDCDIQVQEKIIQDTLRSAEPKNEADHVEAPARTRPANKFDIANMLHELQIAFSEPWFQDEIHELRVSADYRAGRRNPEPGALPTLDEHAVDPEGYYNLSGRAALALQGHKHILPRYCFEGTPEGVRKMLLHVSTYLGDKDVDRAFDAVNCKLGMEPNARLRFRQLVASASAQSLDLEALHCTPSRASNSPSPRRQP

Foldseek 3Di:
DDDDPPPDDDDDDDPPPPPPPPLVLRVLDPPPPPPDPPDDDDDDDDDDDDDPPDPPPDPDPPPPPDQDQQDPVNLLVLLVQLLVLLPDPVLLVQLLVLLVVCVVPPDCDPSSVVSLSVSSLQSSLVSQVVSVFHSDSVSSVSSSVSCVVVPLPLSSVLSSVSSVCSSVVSNPPPPVPPPPPPPQEADPDPVSLLVLLSLLLNLLPDPVNLVVLVVLQVVVLVVVVLFDPPPPPDPPPPVPSADPLQCLPRPPLVVSSLVSLCVRLVNNVFHSDPVSVLVSLLVLLVVPVPPSSLSSQLSSVVSSRGDPNSSVVVNVVSNVVNVVVVVVVVVVPPPPPPPCDPDDDDDD

Solvent-accessible surface area (backbone atoms only — not comparable to full-atom values): 21316 Å² total; per-residue (Å²): 133,84,88,88,89,88,79,88,87,84,85,85,87,79,88,73,80,80,71,72,81,63,55,67,76,67,59,66,54,79,77,78,76,78,75,75,84,75,84,78,79,88,74,93,76,82,88,80,93,73,91,77,91,65,87,78,76,73,75,76,83,71,76,76,76,75,75,67,84,67,49,74,68,54,50,50,51,51,51,51,53,51,38,54,54,57,67,32,70,70,48,43,48,54,49,30,53,49,47,58,73,41,56,83,46,98,54,91,44,74,63,43,56,54,52,49,52,52,55,52,50,56,54,48,35,69,54,30,51,86,71,68,30,49,65,43,78,65,22,52,52,49,52,54,55,49,49,58,79,46,74,81,40,62,69,55,51,50,52,52,47,53,42,50,50,58,72,53,64,44,54,80,73,62,72,86,65,71,55,70,78,65,79,62,54,58,64,86,49,68,66,48,46,28,51,52,33,44,55,52,29,52,58,35,61,36,67,72,52,41,52,51,49,48,51,42,49,55,54,51,33,44,76,68,63,60,47,79,84,56,89,84,59,74,83,74,78,59,83,78,64,59,58,92,59,23,47,64,81,52,71,68,47,68,68,57,52,41,59,54,36,44,72,50,30,58,64,43,64,23,50,51,42,76,67,20,49,51,54,45,46,48,60,52,27,81,45,56,85,40,70,64,38,44,48,30,50,48,40,31,40,41,50,70,56,27,33,74,70,22,39,54,52,49,52,54,50,40,47,50,53,37,60,59,52,53,54,55,54,59,67,68,65,56,77,79,73,77,76,83,70,82,77,83,80,83,77,134

Secondary structure (DSSP, 8-state):
-------S---------------HHHHTS----------PPP----------------------PPPPP--HHHHHHHHHHHHHHHH-HHHHHHHHHHHHHHHTSSS--HHHHHHHHHHHHHHHHHHGGGGT--SSHHHHHHHHHHTTTTTT-HHHHHHHHHHHHHHHTTS---GGG-SSS--PPP--SHHHHHHHHHHHHHHHTSHHHHHHHHHHHHHHHHHTTSS---TT------TT---TTTTTT-TTHHHHHHHHHHHHGGGTT--SSHHHHHHHHHHHHTTBTBHHHHHHHHHHHHHTT--HHHHHHHHHHHHHHHHHHHHHHHHHTS------PPPPPPP-